Protein AF-A0A1X1QWC1-F1 (afdb_monomer)

Structure (mmCIF, N/CA/C/O backbone):
data_AF-A0A1X1QWC1-F1
#
_entry.id   AF-A0A1X1QWC1-F1
#
loop_
_atom_site.group_PDB
_atom_site.id
_atom_site.type_symbol
_atom_site.label_atom_id
_atom_site.label_alt_id
_atom_site.label_comp_id
_atom_site.label_asym_id
_atom_site.label_entity_id
_atom_site.label_seq_id
_atom_site.pdbx_PDB_ins_code
_atom_site.Cartn_x
_atom_site.Cartn_y
_atom_site.Cartn_z
_atom_site.occupancy
_atom_site.B_iso_or_equiv
_atom_site.auth_seq_id
_atom_site.auth_comp_id
_atom_site.auth_asym_id
_atom_site.auth_atom_id
_atom_site.pdbx_PDB_model_num
ATOM 1 N N . MET A 1 1 ? -57.084 0.318 3.842 1.00 43.03 1 MET A N 1
ATOM 2 C CA . MET A 1 1 ? -55.830 0.138 3.082 1.00 43.03 1 MET A CA 1
ATOM 3 C C . MET A 1 1 ? -54.701 0.570 4.005 1.00 43.03 1 MET A C 1
ATOM 5 O O . MET A 1 1 ? -54.682 1.730 4.387 1.00 43.03 1 MET A O 1
ATOM 9 N N . LEU A 1 2 ? -53.879 -0.366 4.483 1.00 43.41 2 LEU A N 1
ATOM 10 C CA . LEU A 1 2 ? -52.718 -0.068 5.333 1.00 43.41 2 LEU A CA 1
ATOM 11 C C . LEU A 1 2 ? -51.548 0.343 4.425 1.00 43.41 2 LEU A C 1
ATOM 13 O O . LEU A 1 2 ? -51.365 -0.313 3.397 1.00 43.41 2 LEU A O 1
ATOM 17 N N . PRO A 1 3 ? -50.773 1.394 4.747 1.00 49.19 3 PRO A N 1
ATOM 18 C CA . PRO A 1 3 ? -49.589 1.720 3.970 1.00 49.19 3 PRO A CA 1
ATOM 19 C C . PRO A 1 3 ? -48.520 0.649 4.219 1.00 49.19 3 PRO A C 1
ATOM 21 O O . PRO A 1 3 ? -48.279 0.238 5.355 1.00 49.19 3 PRO A O 1
ATOM 24 N N . ALA A 1 4 ? -47.910 0.171 3.137 1.00 51.28 4 ALA A N 1
ATOM 25 C CA . ALA A 1 4 ? -46.769 -0.726 3.197 1.00 51.28 4 ALA A CA 1
ATOM 26 C C . ALA A 1 4 ? -45.570 0.036 3.773 1.00 51.28 4 ALA A C 1
ATOM 28 O O . ALA A 1 4 ? -45.133 1.041 3.216 1.00 51.28 4 ALA A O 1
ATOM 29 N N . ASN A 1 5 ? -45.057 -0.449 4.899 1.00 52.56 5 ASN A N 1
ATOM 30 C CA . ASN A 1 5 ? -43.807 0.009 5.478 1.00 52.56 5 ASN A CA 1
ATOM 31 C C . ASN A 1 5 ? -42.672 -0.645 4.677 1.00 52.56 5 ASN A C 1
ATOM 33 O O . ASN A 1 5 ? -42.291 -1.783 4.947 1.00 52.56 5 ASN A O 1
ATOM 37 N N . THR A 1 6 ? -42.188 0.027 3.636 1.00 48.75 6 THR A N 1
ATOM 38 C CA . THR A 1 6 ? -40.972 -0.390 2.932 1.00 48.75 6 THR A CA 1
ATOM 39 C C . THR A 1 6 ? -39.810 -0.253 3.916 1.00 48.75 6 THR A C 1
ATOM 41 O O . THR A 1 6 ? -39.597 0.854 4.418 1.00 48.75 6 THR A O 1
ATOM 44 N N . PRO A 1 7 ? -39.063 -1.320 4.250 1.00 48.72 7 PRO A N 1
ATOM 45 C CA . PRO A 1 7 ? -37.848 -1.145 5.025 1.00 48.72 7 PRO A CA 1
ATOM 46 C C . PRO A 1 7 ? -36.902 -0.262 4.211 1.00 48.72 7 PRO A C 1
ATOM 48 O O . PRO A 1 7 ? -36.633 -0.534 3.039 1.00 48.72 7 PRO A O 1
ATOM 51 N N . ALA A 1 8 ? -36.440 0.825 4.829 1.00 49.44 8 ALA A N 1
ATOM 52 C CA . ALA A 1 8 ? -35.307 1.576 4.322 1.00 49.44 8 ALA A CA 1
ATOM 53 C C . ALA A 1 8 ? -34.164 0.584 4.073 1.00 49.44 8 ALA A C 1
ATOM 55 O O . ALA A 1 8 ? -33.916 -0.288 4.910 1.00 49.44 8 ALA A O 1
ATOM 56 N N . ALA A 1 9 ? -33.512 0.688 2.913 1.00 46.25 9 ALA A N 1
ATOM 57 C CA . ALA A 1 9 ? -32.282 -0.040 2.653 1.00 46.25 9 ALA A CA 1
ATOM 58 C C . ALA A 1 9 ? -31.351 0.178 3.853 1.00 46.25 9 ALA A C 1
ATOM 60 O O . ALA A 1 9 ? -31.060 1.324 4.202 1.00 46.25 9 ALA A O 1
ATOM 61 N N . LEU A 1 10 ? -30.957 -0.908 4.522 1.00 48.84 10 LEU A N 1
ATOM 62 C CA . LEU A 1 10 ? -29.848 -0.878 5.466 1.00 48.84 10 LEU A CA 1
ATOM 63 C C . LEU A 1 10 ? -28.670 -0.331 4.660 1.00 48.84 10 LEU A C 1
ATOM 65 O O . LEU A 1 10 ? -28.197 -1.015 3.756 1.00 48.84 10 LEU A O 1
ATOM 69 N N . GLY A 1 11 ? -28.283 0.928 4.895 1.00 50.06 11 GLY A N 1
ATOM 70 C CA . GLY A 1 11 ? -27.048 1.461 4.330 1.00 50.06 11 GLY A CA 1
ATOM 71 C C . GLY A 1 11 ? -25.932 0.478 4.656 1.00 50.06 11 GLY A C 1
ATOM 72 O O . GLY A 1 11 ? -25.946 -0.075 5.759 1.00 50.06 11 GLY A O 1
ATOM 73 N N . ASP A 1 12 ? -25.051 0.208 3.689 1.00 56.31 12 ASP A N 1
ATOM 74 C CA . ASP A 1 12 ? -23.977 -0.768 3.870 1.00 56.31 12 ASP A CA 1
ATOM 75 C C . ASP A 1 12 ? -23.298 -0.502 5.220 1.00 56.31 12 ASP A C 1
ATOM 77 O O . ASP A 1 12 ? -22.770 0.599 5.420 1.00 56.31 12 ASP A O 1
ATOM 81 N N . PRO A 1 13 ? -23.378 -1.434 6.191 1.00 83.31 13 PRO A N 1
ATOM 82 C CA . PRO A 1 13 ? -22.761 -1.212 7.481 1.00 83.31 13 PRO A CA 1
ATOM 83 C C . PRO A 1 13 ? -21.265 -1.053 7.232 1.00 83.31 13 PRO A C 1
ATOM 85 O O . PRO A 1 13 ? -20.627 -1.960 6.694 1.00 83.31 13 PRO A O 1
ATOM 88 N N . CYS A 1 14 ? -20.729 0.121 7.577 1.00 95.38 14 CYS A N 1
ATOM 89 C CA . CYS A 1 14 ? -19.314 0.426 7.421 1.00 95.38 14 CYS A CA 1
ATOM 90 C C . CYS A 1 14 ? -18.469 -0.723 7.988 1.00 95.38 14 CYS A C 1
ATOM 92 O O . CYS A 1 14 ? -18.714 -1.161 9.120 1.00 95.38 14 CYS A O 1
ATOM 94 N N . PRO A 1 15 ? -17.502 -1.248 7.221 1.00 96.69 15 PRO A N 1
ATOM 95 C CA . PRO A 1 15 ? -16.680 -2.344 7.693 1.00 96.69 15 PRO A CA 1
ATOM 96 C C . PRO A 1 15 ? -15.794 -1.852 8.841 1.00 96.69 15 PRO A C 1
ATOM 98 O O . PRO A 1 15 ? -15.357 -0.701 8.854 1.00 96.69 15 PRO A O 1
ATOM 101 N N . ALA A 1 16 ? -15.493 -2.719 9.803 1.00 96.81 16 ALA A N 1
ATOM 102 C CA . ALA A 1 16 ? -14.537 -2.387 10.853 1.00 96.81 16 ALA A CA 1
ATOM 103 C C . ALA A 1 16 ? -13.141 -2.141 10.253 1.00 96.81 16 ALA A C 1
ATOM 105 O O . ALA A 1 16 ? -12.433 -1.219 10.664 1.00 96.81 16 ALA A O 1
ATOM 106 N N . VAL A 1 17 ? -12.776 -2.940 9.245 1.00 98.38 17 VAL A N 1
ATOM 107 C CA . VAL A 1 17 ? -11.511 -2.849 8.515 1.00 98.38 17 VAL A CA 1
ATOM 108 C C . VAL A 1 17 ? -11.776 -2.858 7.017 1.00 98.38 17 VAL A C 1
ATOM 110 O O . VAL A 1 17 ? -12.570 -3.656 6.524 1.00 98.38 17 VAL A O 1
ATOM 113 N N . GLU A 1 18 ? -11.060 -2.032 6.267 1.00 98.62 18 GLU A N 1
ATOM 114 C CA . GLU A 1 18 ? -11.020 -2.143 4.811 1.00 98.62 18 GLU A CA 1
ATOM 115 C C . GLU A 1 18 ? -9.580 -2.196 4.309 1.00 98.62 18 GLU A C 1
ATOM 117 O O . GLU A 1 18 ? -8.726 -1.426 4.753 1.00 98.62 18 GLU A O 1
ATOM 122 N N . VAL A 1 19 ? -9.317 -3.101 3.366 1.00 98.88 19 VAL A N 1
ATOM 123 C CA . VAL A 1 19 ? -8.043 -3.174 2.646 1.00 98.88 19 VAL A CA 1
ATOM 124 C C . VAL A 1 19 ? -8.216 -2.579 1.253 1.00 98.88 19 VAL A C 1
ATOM 126 O O . VAL A 1 19 ? -8.864 -3.183 0.400 1.00 98.88 19 VAL A O 1
ATOM 129 N N . ALA A 1 20 ? -7.586 -1.432 1.005 1.00 98.88 20 ALA A N 1
ATOM 130 C CA . ALA A 1 20 ? -7.441 -0.855 -0.324 1.00 98.88 20 ALA A CA 1
ATOM 131 C C . ALA A 1 20 ? -6.129 -1.342 -0.954 1.00 98.88 20 ALA A C 1
ATOM 133 O O . ALA A 1 20 ? -5.046 -0.978 -0.490 1.00 98.88 20 ALA A O 1
ATOM 134 N N . PHE A 1 21 ? -6.212 -2.192 -1.983 1.00 98.94 21 PHE A N 1
ATOM 135 C CA . PHE A 1 21 ? -5.045 -2.872 -2.551 1.00 98.94 21 PHE A CA 1
ATOM 136 C C . PHE A 1 21 ? -4.852 -2.588 -4.043 1.00 98.94 21 PHE A C 1
ATOM 138 O O . PHE A 1 21 ? -5.749 -2.827 -4.855 1.00 98.94 21 PHE A O 1
ATOM 145 N N . ALA A 1 22 ? -3.654 -2.134 -4.413 1.00 98.88 22 ALA A N 1
ATOM 146 C CA . ALA A 1 22 ? -3.242 -1.924 -5.795 1.00 98.88 22 ALA A CA 1
ATOM 147 C C . ALA A 1 22 ? -2.466 -3.137 -6.340 1.00 98.88 22 ALA A C 1
ATOM 149 O O . ALA A 1 22 ? -1.444 -3.559 -5.797 1.00 98.88 22 ALA A O 1
ATOM 150 N N . ARG A 1 23 ? -2.965 -3.714 -7.434 1.00 98.81 23 ARG A N 1
ATOM 151 C CA . ARG A 1 23 ? -2.389 -4.906 -8.079 1.00 98.81 23 ARG A CA 1
ATOM 152 C C . ARG A 1 23 ? -1.039 -4.640 -8.770 1.00 98.81 23 ARG A C 1
ATOM 154 O O . ARG A 1 23 ? -0.532 -3.529 -8.781 1.00 98.81 23 ARG A O 1
ATOM 161 N N . GLY A 1 24 ? -0.431 -5.672 -9.346 1.00 98.12 24 GLY A N 1
ATOM 162 C CA . GLY A 1 24 ? 0.789 -5.549 -10.150 1.00 98.12 24 GLY A CA 1
ATOM 163 C C . GLY A 1 24 ? 0.523 -5.246 -11.629 1.00 98.12 24 GLY A C 1
ATOM 164 O O . GLY A 1 24 ? -0.588 -5.427 -12.133 1.00 98.12 24 GLY A O 1
ATOM 165 N N . THR A 1 25 ? 1.569 -4.838 -12.352 1.00 97.50 25 THR A N 1
ATOM 166 C CA . THR A 1 25 ? 1.527 -4.590 -13.804 1.00 97.50 25 THR A CA 1
ATOM 167 C C . THR A 1 25 ? 0.976 -5.796 -14.569 1.00 97.50 25 THR A C 1
ATOM 169 O O . THR A 1 25 ? 1.408 -6.927 -14.362 1.00 97.50 25 THR A O 1
ATOM 172 N N . GLY A 1 26 ? 0.045 -5.556 -15.488 1.00 97.12 26 GLY A N 1
ATOM 173 C CA . GLY A 1 26 ? -0.549 -6.568 -16.362 1.00 97.12 26 GLY A CA 1
ATOM 174 C C . GLY A 1 26 ? -1.559 -7.492 -15.679 1.00 97.12 26 GLY A C 1
ATOM 175 O O . GLY A 1 26 ? -2.140 -8.339 -16.355 1.00 97.12 26 GLY A O 1
ATOM 176 N N . GLN A 1 27 ? -1.797 -7.349 -14.372 1.00 97.38 27 GLN A N 1
ATOM 177 C CA . GLN A 1 27 ? -2.809 -8.145 -13.684 1.00 97.38 27 GLN A CA 1
ATOM 178 C C . GLN A 1 27 ? -4.226 -7.672 -14.065 1.00 97.38 27 GLN A C 1
ATOM 180 O O . GLN A 1 27 ? -4.441 -6.469 -14.259 1.00 97.38 27 GLN A O 1
ATOM 185 N N . PRO A 1 28 ? -5.209 -8.588 -14.171 1.00 97.75 28 PRO A N 1
ATOM 186 C CA . PRO A 1 28 ? -6.603 -8.221 -14.423 1.00 97.75 28 PRO A CA 1
ATOM 187 C C . PRO A 1 28 ? -7.188 -7.414 -13.248 1.00 97.75 28 PRO A C 1
ATOM 189 O O . PRO A 1 28 ? -6.633 -7.475 -12.148 1.00 97.75 28 PRO A O 1
ATOM 192 N N . PRO A 1 29 ? -8.301 -6.677 -13.443 1.00 98.12 29 PRO A N 1
ATOM 193 C CA . PRO A 1 29 ? -8.979 -5.962 -12.361 1.00 98.12 29 PRO A CA 1
ATOM 194 C C . PRO A 1 29 ? -9.226 -6.841 -11.124 1.00 98.12 29 PRO A C 1
ATOM 196 O O . PRO A 1 29 ? -9.574 -8.015 -11.249 1.00 98.12 29 PRO A O 1
ATOM 199 N N . GLY A 1 30 ? -9.037 -6.260 -9.937 1.00 98.44 30 GLY A N 1
ATOM 200 C CA . GLY A 1 30 ? -8.998 -6.970 -8.657 1.00 98.44 30 GLY A CA 1
ATOM 201 C C . GLY A 1 30 ? -7.704 -6.681 -7.890 1.00 98.44 30 GLY A C 1
ATOM 202 O O . GLY A 1 30 ? -6.961 -5.764 -8.232 1.00 98.44 30 GLY A O 1
ATOM 203 N N . VAL A 1 31 ? -7.428 -7.477 -6.855 1.00 98.56 31 VAL A N 1
ATOM 204 C CA . VAL A 1 31 ? -6.272 -7.288 -5.950 1.00 98.56 31 VAL A CA 1
ATOM 205 C C . VAL A 1 31 ? -5.026 -8.094 -6.347 1.00 98.56 31 VAL A C 1
ATOM 207 O O . VAL A 1 31 ? -3.958 -7.924 -5.763 1.00 98.56 31 VAL A O 1
ATOM 210 N N . GLY A 1 32 ? -5.142 -8.968 -7.351 1.00 98.19 32 GLY A N 1
ATOM 211 C CA . GLY A 1 32 ? -4.065 -9.869 -7.764 1.00 98.19 32 GLY A CA 1
ATOM 212 C C . GLY A 1 32 ? -3.783 -10.991 -6.756 1.00 98.19 32 GLY A C 1
ATOM 213 O O . GLY A 1 32 ? -4.377 -11.068 -5.685 1.00 98.19 32 GLY A O 1
ATOM 214 N N . ASN A 1 33 ? -2.859 -11.888 -7.100 1.00 98.00 33 ASN A N 1
ATOM 215 C CA . ASN A 1 33 ? -2.536 -13.065 -6.283 1.00 98.00 33 ASN A CA 1
ATOM 216 C C . ASN A 1 33 ? -1.882 -12.709 -4.936 1.00 98.00 33 ASN A C 1
ATOM 218 O O . ASN A 1 33 ? -2.231 -13.299 -3.917 1.00 98.00 33 ASN A O 1
ATOM 222 N N . VAL A 1 34 ? -0.946 -11.751 -4.924 1.00 98.56 34 VAL A N 1
ATOM 223 C CA . VAL A 1 34 ? -0.271 -11.303 -3.693 1.00 98.56 34 VAL A CA 1
ATOM 224 C C . VAL A 1 34 ? -1.264 -10.603 -2.769 1.00 98.56 34 VAL A C 1
ATOM 226 O O . VAL A 1 34 ? -1.323 -10.933 -1.586 1.00 98.56 34 VAL A O 1
ATOM 229 N N . GLY A 1 35 ? -2.084 -9.700 -3.319 1.00 98.69 35 GLY A N 1
ATOM 230 C CA . GLY A 1 35 ? -3.137 -9.020 -2.569 1.00 98.69 35 GLY A CA 1
ATOM 231 C C . GLY A 1 35 ? -4.149 -9.997 -1.985 1.00 98.69 35 GLY A C 1
ATOM 232 O O . GLY A 1 35 ? -4.439 -9.915 -0.797 1.00 98.69 35 GLY A O 1
ATOM 233 N N . GLN A 1 36 ? -4.617 -10.974 -2.771 1.00 98.75 36 GLN A N 1
ATOM 234 C CA . GLN A 1 36 ? -5.556 -11.989 -2.289 1.00 98.75 36 GLN A CA 1
ATOM 235 C C . GLN A 1 36 ? -4.968 -12.800 -1.128 1.00 98.75 36 GLN A C 1
ATOM 237 O O . GLN A 1 36 ? -5.594 -12.902 -0.080 1.00 98.75 36 GLN A O 1
ATOM 242 N N . ALA A 1 37 ? -3.738 -13.308 -1.268 1.00 98.75 37 ALA A N 1
ATOM 243 C CA . ALA A 1 37 ? -3.087 -14.079 -0.209 1.00 98.75 37 ALA A CA 1
ATOM 244 C C . ALA A 1 37 ? -2.881 -13.257 1.078 1.00 98.75 37 ALA A C 1
ATOM 246 O O . ALA A 1 37 ? -3.056 -13.769 2.184 1.00 98.75 37 ALA A O 1
ATOM 247 N N . PHE A 1 38 ? -2.522 -11.978 0.937 1.00 98.81 38 PHE A N 1
ATOM 248 C CA . PHE A 1 38 ? -2.399 -11.048 2.056 1.00 98.81 38 PHE A CA 1
ATOM 249 C C . PHE A 1 38 ? -3.751 -10.814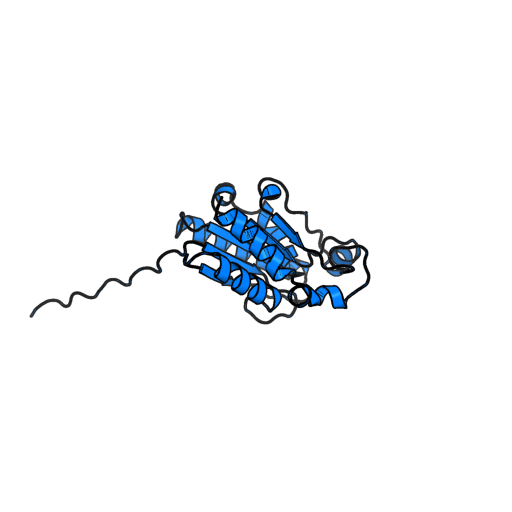 2.750 1.00 98.81 38 PHE A C 1
ATOM 251 O O . PHE A 1 38 ? -3.833 -10.925 3.972 1.00 98.81 38 PHE A O 1
ATOM 258 N N . ILE A 1 39 ? -4.809 -10.545 1.981 1.00 98.75 39 ILE A N 1
ATOM 259 C CA . ILE A 1 39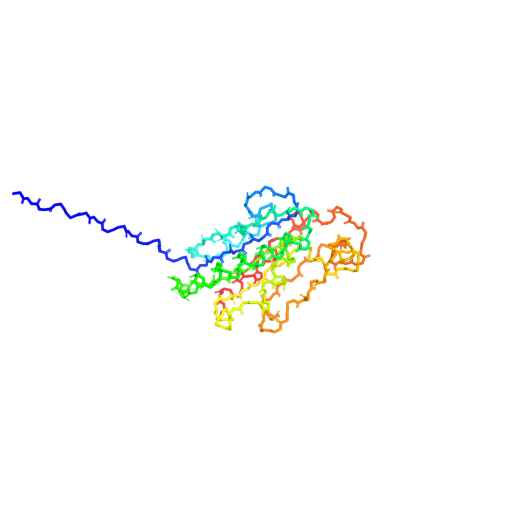 ? -6.167 -10.294 2.484 1.00 98.75 39 ILE A CA 1
ATOM 260 C C . ILE A 1 39 ? -6.735 -11.528 3.189 1.00 98.75 39 ILE A C 1
ATOM 262 O O . ILE A 1 39 ? -7.252 -11.397 4.296 1.00 98.75 39 ILE A O 1
ATOM 266 N N . ASP A 1 40 ? -6.599 -12.717 2.600 1.00 98.56 40 ASP A N 1
ATOM 267 C CA . ASP A 1 40 ? -7.082 -13.971 3.191 1.00 98.56 40 ASP A CA 1
ATOM 268 C C . ASP A 1 40 ? -6.380 -14.247 4.528 1.00 98.56 40 ASP A C 1
ATOM 270 O O . ASP A 1 40 ? -7.017 -14.540 5.546 1.00 98.56 40 ASP A O 1
ATOM 274 N N . SER A 1 41 ? -5.052 -14.082 4.548 1.00 98.44 41 SER A N 1
ATOM 275 C CA . SER A 1 41 ? -4.252 -14.237 5.760 1.00 98.44 41 SER A CA 1
ATOM 276 C C . SER A 1 41 ? -4.633 -13.207 6.823 1.00 98.44 41 SER A C 1
ATOM 278 O O . SER A 1 41 ? -4.720 -13.562 7.999 1.00 98.44 41 SER A O 1
ATOM 280 N N . LEU A 1 42 ? -4.867 -11.947 6.444 1.00 98.50 42 LEU A N 1
ATOM 281 C CA . LEU A 1 42 ? -5.279 -10.897 7.373 1.00 98.50 42 LEU A CA 1
ATOM 282 C C . LEU A 1 42 ? -6.666 -11.190 7.944 1.00 98.50 42 LEU A C 1
ATOM 284 O O . LEU A 1 42 ? -6.823 -11.178 9.160 1.00 98.50 42 LEU A O 1
ATOM 288 N N . GLY A 1 43 ? -7.644 -11.517 7.096 1.00 97.69 43 GLY A N 1
ATOM 289 C CA . GLY A 1 43 ? -9.018 -11.811 7.504 1.00 97.69 43 GLY A CA 1
ATOM 290 C C . GLY A 1 43 ? -9.100 -12.912 8.563 1.00 97.69 43 GLY A C 1
ATOM 291 O O . GLY A 1 43 ? -9.845 -12.777 9.533 1.00 97.69 43 GLY A O 1
ATOM 292 N N . SER A 1 44 ? -8.259 -13.947 8.451 1.00 97.38 44 SER A N 1
ATOM 293 C CA . SER A 1 44 ? -8.167 -15.020 9.456 1.00 97.38 44 SER A CA 1
ATOM 294 C C . SER A 1 44 ? -7.725 -14.544 10.853 1.00 97.38 44 SER A C 1
ATOM 296 O O . SER A 1 44 ? -8.006 -15.206 11.851 1.00 97.38 44 SER A O 1
ATOM 298 N N . GLN A 1 45 ? -7.070 -13.383 10.939 1.00 97.12 45 GLN A N 1
ATOM 299 C CA . GLN A 1 45 ? -6.493 -12.811 12.160 1.00 97.12 45 GLN A CA 1
ATOM 300 C C . GLN A 1 45 ? -7.345 -11.687 12.770 1.00 97.12 45 GLN A C 1
ATOM 302 O O . GLN A 1 45 ? -7.029 -11.197 13.854 1.00 97.12 45 GLN A O 1
ATOM 307 N N . LEU A 1 46 ? -8.436 -11.280 12.111 1.00 94.88 46 LEU A N 1
ATOM 308 C CA . LEU A 1 46 ? -9.280 -10.161 12.549 1.00 94.88 46 LEU A CA 1
ATOM 309 C C . LEU A 1 46 ? -10.318 -10.529 13.620 1.00 94.88 46 LEU A C 1
ATOM 311 O O . LEU A 1 46 ? -11.103 -9.679 14.033 1.00 94.88 46 LEU A O 1
ATOM 315 N N . GLY A 1 47 ? -10.354 -11.783 14.081 1.00 90.25 47 GLY A N 1
ATOM 316 C CA . GLY A 1 47 ? -11.182 -12.180 15.227 1.00 90.25 47 GLY A CA 1
ATOM 317 C C . GLY A 1 47 ? -12.686 -11.933 15.042 1.00 90.25 47 GLY A C 1
ATOM 318 O O . GLY A 1 47 ? -13.383 -11.665 16.016 1.00 90.25 47 GLY A O 1
ATOM 319 N N . GLY A 1 48 ? -13.186 -11.995 13.803 1.00 88.50 48 GLY A N 1
ATOM 320 C CA . GLY A 1 48 ? -14.601 -11.787 13.476 1.00 88.50 48 GLY A CA 1
ATOM 321 C C . GLY A 1 48 ? -15.001 -10.342 13.158 1.00 88.50 48 GLY A C 1
ATOM 322 O O . GLY A 1 48 ? -16.182 -10.096 12.923 1.00 88.50 48 GLY A O 1
ATOM 323 N N . GLN A 1 49 ? -14.059 -9.392 13.118 1.00 93.81 49 GLN A N 1
ATOM 324 C CA . GLN A 1 49 ? -14.331 -8.054 12.582 1.00 93.81 49 GLN A CA 1
ATOM 325 C C . GLN A 1 49 ? -14.729 -8.126 11.100 1.00 93.81 49 GLN A C 1
ATOM 327 O O . GLN A 1 49 ? -14.206 -8.946 10.341 1.00 93.81 49 GLN A O 1
ATOM 332 N N . SER A 1 50 ? -15.642 -7.248 10.677 1.00 96.12 50 SER A N 1
ATOM 333 C CA . SER A 1 50 ? -16.002 -7.122 9.266 1.00 96.12 50 SER A CA 1
ATOM 334 C C . SER A 1 50 ? -14.829 -6.556 8.464 1.00 96.12 50 SER A C 1
ATOM 336 O O . SER A 1 50 ? -14.253 -5.527 8.823 1.00 96.12 50 SER A O 1
ATOM 338 N N . LEU A 1 51 ? -14.497 -7.242 7.370 1.00 97.12 51 LEU A N 1
ATOM 339 C CA . LEU A 1 51 ? -13.441 -6.870 6.438 1.00 97.12 51 LEU A CA 1
ATOM 340 C C . LEU A 1 51 ? -14.046 -6.599 5.063 1.00 97.12 51 LEU A C 1
ATOM 342 O O . LEU A 1 51 ? -14.658 -7.489 4.473 1.00 97.12 51 LEU A O 1
ATOM 346 N N . ALA A 1 52 ? -13.839 -5.391 4.550 1.00 98.19 52 ALA A N 1
ATOM 347 C CA . ALA A 1 52 ? -14.085 -5.061 3.153 1.00 98.19 52 ALA A CA 1
ATOM 348 C C . ALA A 1 52 ? -12.773 -4.996 2.365 1.00 98.19 52 ALA A C 1
ATOM 350 O O . ALA A 1 52 ? -11.683 -4.834 2.922 1.00 98.19 52 ALA A O 1
ATOM 351 N N . VAL A 1 53 ? -12.889 -5.113 1.047 1.00 98.69 53 VAL A N 1
ATOM 352 C CA . VAL A 1 53 ? -11.761 -5.032 0.122 1.00 98.69 53 VAL A CA 1
ATOM 353 C C . VAL A 1 53 ? -12.102 -4.029 -0.962 1.00 98.69 53 VAL A C 1
ATOM 355 O O . VAL A 1 53 ? -13.108 -4.177 -1.654 1.00 98.69 53 VAL A O 1
ATOM 358 N N . TYR A 1 54 ? -11.220 -3.056 -1.142 1.00 98.88 54 TYR A N 1
ATOM 359 C CA . TYR A 1 54 ? -11.255 -2.129 -2.255 1.00 98.88 54 TYR A CA 1
ATOM 360 C C . TYR A 1 54 ? -10.106 -2.438 -3.227 1.00 98.88 54 TYR A C 1
ATOM 362 O O . TYR A 1 54 ? -8.940 -2.168 -2.924 1.00 98.88 54 TYR A O 1
ATOM 370 N N . PRO A 1 55 ? -10.383 -3.033 -4.398 1.00 98.81 55 PRO A N 1
ATOM 371 C CA . PRO A 1 55 ? -9.380 -3.141 -5.446 1.00 98.81 55 PRO A CA 1
ATOM 372 C C . PRO A 1 55 ? -9.186 -1.764 -6.089 1.00 98.81 55 PRO A C 1
ATOM 374 O O . PRO A 1 55 ? -10.103 -1.261 -6.736 1.00 98.81 55 PRO A O 1
ATOM 377 N N . VAL A 1 56 ? -7.994 -1.176 -5.944 1.00 98.88 56 VAL A N 1
ATOM 378 C CA . VAL A 1 56 ? -7.684 0.137 -6.537 1.00 98.88 56 VAL A CA 1
ATOM 379 C C . VAL A 1 56 ? -7.947 0.095 -8.041 1.00 98.88 56 VAL A C 1
ATOM 381 O O . VAL A 1 56 ? -7.465 -0.795 -8.759 1.00 98.88 56 VAL A O 1
ATOM 384 N N . ASN A 1 57 ? -8.735 1.053 -8.517 1.00 98.62 57 ASN A N 1
ATOM 385 C CA . ASN A 1 57 ? -9.262 1.087 -9.865 1.00 98.62 57 ASN A CA 1
ATOM 386 C C . ASN A 1 57 ? -8.358 1.906 -10.783 1.00 98.62 57 ASN A C 1
ATOM 388 O O . ASN A 1 57 ? -8.485 3.117 -10.941 1.00 98.62 57 ASN A O 1
ATOM 392 N N . TYR A 1 58 ? -7.433 1.207 -11.427 1.00 98.62 58 TYR A N 1
ATOM 393 C CA . TYR A 1 58 ? -6.494 1.813 -12.360 1.00 98.62 58 TYR A CA 1
ATOM 394 C C . TYR A 1 58 ? -6.068 0.819 -13.447 1.00 98.62 58 TYR A C 1
ATOM 396 O O . TYR A 1 58 ? -6.314 -0.384 -13.303 1.00 98.62 58 TYR A O 1
ATOM 404 N N . PRO A 1 59 ? -5.419 1.268 -14.536 1.00 98.06 59 PRO A N 1
ATOM 405 C CA . PRO A 1 59 ? -5.134 0.414 -15.690 1.00 98.06 59 PRO A CA 1
ATOM 406 C C . PRO A 1 59 ? -4.140 -0.732 -15.437 1.00 98.06 59 PRO A C 1
ATOM 408 O O . PRO A 1 59 ? -4.235 -1.770 -16.090 1.00 98.06 59 PRO A O 1
ATOM 411 N N . ALA A 1 60 ? -3.200 -0.572 -14.502 1.00 97.81 60 ALA A N 1
ATOM 412 C CA . ALA A 1 60 ? -2.080 -1.492 -14.267 1.00 97.81 60 ALA A CA 1
ATOM 413 C C . ALA A 1 60 ? -1.261 -1.825 -15.533 1.00 97.81 60 ALA A C 1
ATOM 415 O O . ALA A 1 60 ? -0.883 -2.973 -15.758 1.00 97.81 60 ALA A O 1
ATOM 416 N N . THR A 1 61 ? -1.015 -0.847 -16.408 1.00 97.44 61 THR A N 1
ATOM 417 C CA . THR A 1 61 ? -0.344 -1.081 -17.702 1.00 97.44 61 THR A CA 1
ATOM 418 C C . THR A 1 61 ? 1.177 -0.903 -17.632 1.00 97.44 61 THR A C 1
ATOM 420 O O . THR A 1 61 ? 1.730 -0.439 -16.636 1.00 97.44 61 THR A O 1
ATOM 423 N N . GLN A 1 62 ? 1.873 -1.231 -18.726 1.00 94.12 62 GLN A N 1
ATOM 424 C CA . GLN A 1 62 ? 3.314 -0.985 -18.870 1.00 94.12 62 GLN A CA 1
ATOM 425 C C . GLN A 1 62 ? 3.680 0.502 -18.997 1.00 94.12 62 GLN A C 1
ATOM 427 O O . GLN A 1 62 ? 4.855 0.838 -18.868 1.00 94.12 62 GLN A O 1
ATOM 432 N N . ALA A 1 63 ? 2.708 1.400 -19.206 1.00 94.75 63 ALA A N 1
ATOM 433 C CA . ALA A 1 63 ? 2.916 2.841 -19.066 1.00 94.75 63 ALA A CA 1
ATOM 434 C C . ALA A 1 63 ? 3.054 3.181 -17.572 1.00 94.75 63 ALA A C 1
ATOM 436 O O . ALA A 1 63 ? 2.164 3.774 -16.968 1.00 94.75 63 ALA A O 1
ATOM 437 N N . PHE A 1 64 ? 4.151 2.716 -16.969 1.00 93.44 64 PHE A N 1
ATOM 438 C CA . PHE A 1 64 ? 4.249 2.443 -15.539 1.00 93.44 64 PHE A CA 1
ATOM 439 C C . PHE A 1 64 ? 3.981 3.677 -14.687 1.00 93.44 64 PHE A C 1
ATOM 441 O O . PHE A 1 64 ? 3.111 3.639 -13.825 1.00 93.44 64 PHE A O 1
ATOM 448 N N . SER A 1 65 ? 4.697 4.769 -14.960 1.00 93.56 65 SER A N 1
ATOM 449 C CA . SER A 1 65 ? 4.557 6.036 -14.238 1.00 93.56 65 SER A CA 1
ATOM 450 C C . SER A 1 65 ? 3.133 6.603 -14.322 1.00 93.56 65 SER A C 1
ATOM 452 O O . SER A 1 65 ? 2.519 6.883 -13.296 1.00 93.56 65 SER A O 1
ATOM 454 N N . ALA A 1 66 ? 2.561 6.684 -15.530 1.00 96.50 66 ALA A N 1
ATOM 455 C CA . ALA A 1 66 ? 1.204 7.201 -15.732 1.00 96.50 66 ALA A CA 1
ATOM 456 C C . ALA A 1 66 ? 0.145 6.312 -15.060 1.00 96.50 66 ALA A C 1
ATOM 458 O O . ALA A 1 66 ? -0.701 6.798 -14.320 1.00 96.50 66 ALA A O 1
ATOM 459 N N . SER A 1 67 ? 0.253 4.995 -15.247 1.00 97.62 67 SER A N 1
ATOM 460 C CA . SER A 1 67 ? -0.627 4.005 -14.624 1.00 97.62 67 SER A CA 1
ATOM 461 C C . SER A 1 67 ? -0.560 4.079 -13.094 1.00 97.62 67 SER A C 1
ATOM 463 O O . SER A 1 67 ? -1.593 4.122 -12.432 1.00 97.62 67 SER A O 1
ATOM 465 N N . ALA A 1 68 ? 0.642 4.152 -12.513 1.00 97.44 68 ALA A N 1
ATOM 466 C CA . ALA A 1 68 ? 0.810 4.285 -11.068 1.00 97.44 68 ALA A CA 1
ATOM 467 C C . ALA A 1 68 ? 0.232 5.607 -10.532 1.00 97.44 68 ALA A C 1
ATOM 469 O O . ALA A 1 68 ? -0.384 5.618 -9.468 1.00 97.44 68 ALA A O 1
ATOM 470 N N . GLN A 1 69 ? 0.371 6.707 -11.276 1.00 97.62 69 GLN A N 1
ATOM 471 C CA . GLN A 1 69 ? -0.224 7.988 -10.899 1.00 97.62 69 GLN A CA 1
ATOM 472 C C . GLN A 1 69 ? -1.759 7.943 -10.920 1.00 97.62 69 GLN A C 1
ATOM 474 O O . GLN A 1 69 ? -2.389 8.468 -10.000 1.00 97.62 69 GLN A O 1
ATOM 479 N N . ASP A 1 70 ? -2.365 7.290 -11.915 1.00 98.56 70 ASP A N 1
ATOM 480 C CA . ASP A 1 70 ? -3.819 7.095 -11.972 1.00 98.56 70 ASP A CA 1
ATOM 481 C C . ASP A 1 70 ? -4.316 6.288 -10.766 1.00 98.56 70 ASP A C 1
ATOM 483 O O . ASP A 1 70 ? -5.284 6.679 -10.114 1.00 98.56 70 ASP A O 1
ATOM 487 N N . GLY A 1 71 ? -3.608 5.211 -10.408 1.00 98.69 71 GLY A N 1
ATOM 488 C CA . GLY A 1 71 ? -3.923 4.431 -9.210 1.00 98.69 71 GLY A CA 1
ATOM 489 C C . GLY A 1 71 ? -3.749 5.216 -7.914 1.00 98.69 71 GLY A C 1
ATOM 490 O O . GLY A 1 71 ? -4.545 5.057 -6.993 1.00 98.69 71 GLY A O 1
ATOM 491 N N . ALA A 1 72 ? -2.750 6.096 -7.834 1.00 98.62 72 ALA A N 1
ATOM 492 C CA . ALA A 1 72 ? -2.551 6.937 -6.657 1.00 98.62 72 ALA A CA 1
ATOM 493 C C . ALA A 1 72 ? -3.701 7.938 -6.483 1.00 98.62 72 ALA A C 1
ATOM 495 O O . ALA A 1 72 ? -4.175 8.152 -5.367 1.00 98.62 72 ALA A O 1
ATOM 496 N N . ASN A 1 73 ? -4.183 8.512 -7.588 1.00 98.81 73 ASN A N 1
ATOM 497 C CA . ASN A 1 73 ? -5.327 9.421 -7.587 1.00 98.81 73 ASN A CA 1
ATOM 498 C C . ASN A 1 73 ? -6.609 8.712 -7.124 1.00 98.81 73 ASN A C 1
ATOM 500 O O . ASN A 1 73 ? -7.335 9.253 -6.288 1.00 98.81 73 ASN A O 1
ATOM 504 N N . ASP A 1 74 ? -6.858 7.503 -7.634 1.00 98.88 74 ASP A N 1
ATOM 505 C CA . ASP A 1 74 ? -7.990 6.660 -7.241 1.00 98.88 74 ASP A CA 1
ATOM 506 C C . ASP A 1 74 ? -7.929 6.282 -5.751 1.00 98.88 74 ASP A C 1
ATOM 508 O O . ASP A 1 74 ? -8.869 6.550 -5.003 1.00 98.88 74 ASP A O 1
ATOM 512 N N . LEU A 1 75 ? -6.776 5.796 -5.277 1.00 98.88 75 LEU A N 1
ATOM 513 C CA . LEU A 1 75 ? -6.572 5.437 -3.872 1.00 98.88 75 LEU A CA 1
ATOM 514 C C . LEU A 1 75 ? -6.790 6.631 -2.927 1.00 98.88 75 LEU A C 1
ATOM 516 O O . LEU A 1 75 ? -7.446 6.499 -1.894 1.00 98.88 75 LEU A O 1
ATOM 520 N N . VAL A 1 76 ? -6.277 7.816 -3.272 1.00 98.88 76 VAL A N 1
ATOM 521 C CA . VAL A 1 76 ? -6.477 9.041 -2.476 1.00 98.88 76 VAL A CA 1
ATOM 522 C C . VAL A 1 76 ? -7.949 9.457 -2.453 1.00 98.88 76 VAL A C 1
ATOM 524 O O . VAL A 1 76 ? -8.447 9.883 -1.405 1.00 98.88 76 VAL A O 1
ATOM 527 N N . ALA A 1 77 ? -8.648 9.355 -3.586 1.00 98.81 77 ALA A N 1
ATOM 528 C CA . ALA A 1 77 ? -10.073 9.659 -3.672 1.00 98.81 77 ALA A CA 1
ATOM 529 C C . ALA A 1 77 ? -10.899 8.694 -2.811 1.00 98.81 77 ALA A C 1
ATOM 531 O O . ALA A 1 77 ? -11.730 9.146 -2.022 1.00 98.81 77 ALA A O 1
ATOM 532 N N . HIS A 1 78 ? -10.605 7.396 -2.889 1.00 98.75 78 HIS A N 1
ATOM 533 C CA . HIS A 1 78 ? -11.266 6.364 -2.095 1.00 98.75 78 HIS A CA 1
ATOM 534 C C . HIS A 1 78 ? -11.047 6.552 -0.591 1.00 98.75 78 HIS A C 1
ATOM 536 O O . HIS A 1 78 ? -12.000 6.550 0.183 1.00 98.75 78 HIS A O 1
ATOM 542 N N . VAL A 1 79 ? -9.811 6.830 -0.159 1.00 98.69 79 VAL A N 1
ATOM 543 C CA . VAL A 1 79 ? -9.523 7.116 1.259 1.00 98.69 79 VAL A CA 1
ATOM 544 C C . VAL A 1 79 ? -10.301 8.341 1.749 1.00 98.69 79 VAL A C 1
ATOM 546 O O . VAL A 1 79 ? -10.848 8.321 2.850 1.00 98.69 79 VAL A O 1
ATOM 549 N N . ARG A 1 80 ? -10.389 9.414 0.951 1.00 98.44 80 ARG A N 1
ATOM 550 C CA . ARG A 1 80 ? -11.185 10.606 1.307 1.00 98.44 80 ARG A CA 1
ATOM 551 C C . ARG A 1 80 ? -12.665 10.278 1.472 1.00 98.44 80 ARG A C 1
ATOM 553 O O . ARG A 1 80 ? -13.284 10.760 2.418 1.00 98.44 80 ARG A O 1
ATOM 560 N N . ASP A 1 81 ? -13.204 9.479 0.564 1.00 98.12 81 ASP A N 1
ATOM 561 C CA . ASP A 1 81 ? -14.597 9.055 0.586 1.00 98.12 81 ASP A CA 1
ATOM 562 C C . ASP A 1 81 ? -14.902 8.163 1.801 1.00 98.12 81 ASP A C 1
ATOM 564 O O . ASP A 1 81 ? -15.844 8.442 2.543 1.00 98.12 81 ASP A O 1
ATOM 568 N N . MET A 1 82 ? -14.049 7.177 2.093 1.00 97.88 82 MET A N 1
ATOM 569 C CA . MET A 1 82 ? -14.201 6.311 3.266 1.00 97.88 82 MET A CA 1
ATOM 570 C C . MET A 1 82 ? -14.139 7.077 4.581 1.00 97.88 82 MET A C 1
ATOM 572 O O . MET A 1 82 ? -14.946 6.825 5.466 1.00 97.88 82 MET A O 1
ATOM 576 N N . ILE A 1 83 ? -13.257 8.070 4.701 1.00 97.31 83 ILE A N 1
ATOM 577 C CA . ILE A 1 83 ? -13.214 8.934 5.889 1.00 97.31 83 ILE A CA 1
ATOM 578 C C . ILE A 1 83 ? -14.536 9.697 6.073 1.00 97.31 83 ILE A C 1
ATOM 580 O O . ILE A 1 83 ? -14.981 9.894 7.201 1.00 97.31 83 ILE A O 1
ATOM 584 N N . GLY A 1 84 ? -15.168 10.130 4.978 1.00 96.44 84 GLY A N 1
ATOM 585 C CA . GLY A 1 84 ? -16.434 10.860 5.022 1.00 96.44 84 GLY A CA 1
ATOM 586 C C . GLY A 1 84 ? -17.649 9.973 5.304 1.00 96.44 84 GLY A C 1
ATOM 587 O O . GLY A 1 84 ? -18.523 10.365 6.075 1.00 96.44 84 GLY A O 1
ATOM 588 N N . ARG A 1 85 ? -17.718 8.790 4.682 1.00 96.50 85 ARG A N 1
ATOM 589 C CA . ARG A 1 85 ? -18.864 7.871 4.797 1.00 96.50 85 ARG A CA 1
ATOM 590 C C . ARG A 1 85 ? -18.769 6.934 5.998 1.00 96.50 85 ARG A C 1
ATOM 592 O O . ARG A 1 85 ? -19.795 6.582 6.569 1.00 96.50 85 ARG A O 1
ATOM 599 N N . CYS A 1 86 ? -17.553 6.546 6.366 1.00 97.12 86 CYS A N 1
ATOM 600 C CA . CYS A 1 86 ? -17.248 5.518 7.352 1.00 97.12 86 CYS A CA 1
ATOM 601 C C . CYS A 1 86 ? -16.073 5.941 8.255 1.00 97.12 86 CYS A C 1
ATOM 603 O O . CYS A 1 86 ? -14.999 5.336 8.212 1.00 97.12 86 CYS A O 1
ATOM 605 N N . PRO A 1 87 ? -16.256 6.976 9.096 1.00 95.62 87 PRO A N 1
ATOM 606 C CA . PRO A 1 87 ? -15.170 7.554 9.891 1.00 95.62 87 PRO A CA 1
ATOM 607 C C . PRO A 1 87 ? -14.536 6.565 10.882 1.00 95.62 87 PRO A C 1
ATOM 609 O O . PRO A 1 87 ? -13.366 6.718 11.223 1.00 95.62 87 PRO A O 1
ATOM 612 N N . ASP A 1 88 ? -15.266 5.534 11.310 1.00 95.94 88 ASP A N 1
ATOM 613 C CA . ASP A 1 88 ? -14.755 4.523 12.242 1.00 95.94 88 ASP A CA 1
ATOM 614 C C . ASP A 1 88 ? -14.026 3.358 11.548 1.00 95.94 88 ASP A C 1
ATOM 616 O O . ASP A 1 88 ? -13.392 2.540 12.217 1.00 95.94 88 ASP A O 1
ATOM 620 N N . THR A 1 89 ? -14.078 3.264 10.213 1.00 97.62 89 THR A N 1
ATOM 621 C CA . THR A 1 89 ? -13.366 2.213 9.477 1.00 97.62 89 THR A CA 1
ATOM 622 C C . THR A 1 89 ? -11.856 2.419 9.583 1.00 97.62 89 THR A C 1
ATOM 624 O O . THR A 1 89 ? -11.314 3.467 9.220 1.00 97.62 89 THR A O 1
ATOM 627 N N . ARG A 1 90 ? -11.148 1.376 10.026 1.00 98.25 90 ARG A N 1
ATOM 628 C CA . ARG A 1 90 ? -9.683 1.313 9.991 1.00 98.25 90 ARG A CA 1
ATOM 629 C C . ARG A 1 90 ? -9.233 0.925 8.578 1.00 98.25 90 ARG A C 1
ATOM 631 O O . ARG A 1 90 ? -9.521 -0.172 8.105 1.00 98.25 90 ARG A O 1
ATOM 638 N N . LEU A 1 91 ? -8.492 1.806 7.914 1.00 98.69 91 LEU A N 1
ATOM 639 C CA . LEU A 1 91 ? -8.004 1.597 6.551 1.00 98.69 91 LEU A CA 1
ATOM 640 C C . LEU A 1 91 ? -6.625 0.932 6.548 1.00 98.69 91 LEU A C 1
ATOM 642 O O . LEU A 1 91 ? -5.713 1.344 7.269 1.00 98.69 91 LEU A O 1
ATOM 646 N N . VAL A 1 92 ? -6.454 -0.066 5.691 1.00 98.88 92 VAL A N 1
ATOM 647 C CA . VAL A 1 92 ? -5.172 -0.688 5.359 1.00 98.88 92 VAL A CA 1
ATOM 648 C C . VAL A 1 92 ? -4.892 -0.410 3.892 1.00 98.88 92 VAL A C 1
ATOM 650 O O . VAL A 1 92 ? -5.702 -0.751 3.034 1.00 98.88 92 VAL A O 1
ATOM 653 N N . LEU A 1 93 ? -3.745 0.196 3.593 1.00 98.88 93 LEU A N 1
ATOM 654 C CA . LEU A 1 93 ? -3.324 0.423 2.209 1.00 98.88 93 LEU A CA 1
ATOM 655 C C . LEU A 1 93 ? -2.308 -0.645 1.822 1.00 98.88 93 LEU A C 1
ATOM 657 O O . LEU A 1 93 ? -1.425 -0.977 2.612 1.00 98.88 93 LEU A O 1
ATOM 661 N N . GLY A 1 94 ? -2.397 -1.179 0.613 1.00 98.81 94 GLY A N 1
ATOM 662 C CA . GLY A 1 94 ? -1.417 -2.150 0.159 1.00 98.81 94 GLY A CA 1
ATOM 663 C C . GLY A 1 94 ? -1.199 -2.147 -1.336 1.00 98.81 94 GLY A C 1
ATOM 664 O O . GLY A 1 94 ? -2.007 -1.632 -2.107 1.00 98.81 94 GLY A O 1
ATOM 665 N N . GLY A 1 95 ? -0.073 -2.712 -1.747 1.00 98.75 95 GLY A N 1
ATOM 666 C CA . GLY A 1 95 ? 0.258 -2.759 -3.156 1.00 98.75 95 GLY A CA 1
ATOM 667 C C . GLY A 1 95 ? 1.398 -3.701 -3.487 1.00 98.75 95 GLY A C 1
ATOM 668 O O . GLY A 1 95 ? 2.295 -3.917 -2.676 1.00 98.75 95 GLY A O 1
ATOM 669 N N . PHE A 1 96 ? 1.366 -4.260 -4.693 1.00 98.69 96 PHE A N 1
ATOM 670 C CA . PHE A 1 96 ? 2.410 -5.148 -5.199 1.00 98.69 96 PHE A CA 1
ATOM 671 C C . PHE A 1 96 ? 3.043 -4.590 -6.477 1.00 98.69 96 PHE A C 1
ATOM 673 O O . PHE A 1 96 ? 2.326 -4.236 -7.413 1.00 98.69 96 PHE A O 1
ATOM 680 N N . SER A 1 97 ? 4.377 -4.561 -6.558 1.00 97.62 97 SER A N 1
ATOM 681 C CA . SER A 1 97 ? 5.120 -4.111 -7.744 1.00 97.62 97 SER A CA 1
ATOM 682 C C . SER A 1 97 ? 4.714 -2.683 -8.154 1.00 97.62 97 SER A C 1
ATOM 684 O O . SER A 1 97 ? 4.869 -1.750 -7.372 1.00 97.62 97 SER A O 1
ATOM 686 N N . GLN A 1 98 ? 4.117 -2.473 -9.331 1.00 97.88 98 GLN A N 1
ATOM 687 C CA . GLN A 1 98 ? 3.534 -1.174 -9.702 1.00 97.88 98 GLN A CA 1
ATOM 688 C C . GLN A 1 98 ? 2.510 -0.654 -8.689 1.00 97.88 98 GLN A C 1
ATOM 690 O O . GLN A 1 98 ? 2.465 0.546 -8.436 1.00 97.88 98 GLN A O 1
ATOM 695 N N . GLY A 1 99 ? 1.723 -1.539 -8.078 1.00 98.38 99 GLY A N 1
ATOM 696 C CA . GLY A 1 99 ? 0.795 -1.178 -7.018 1.00 98.38 99 GLY A CA 1
ATOM 697 C C . GLY A 1 99 ? 1.483 -0.713 -5.735 1.00 98.38 99 GLY A C 1
ATOM 698 O O . GLY A 1 99 ? 0.930 0.116 -5.025 1.00 98.38 99 GLY A O 1
ATOM 699 N N . ALA A 1 100 ? 2.703 -1.167 -5.438 1.00 98.31 100 ALA A N 1
ATOM 700 C CA . ALA A 1 100 ? 3.486 -0.580 -4.347 1.00 98.31 100 ALA A CA 1
ATOM 701 C C . ALA A 1 100 ? 3.858 0.877 -4.679 1.00 98.31 100 ALA A C 1
ATOM 703 O O . ALA A 1 100 ? 3.632 1.767 -3.865 1.00 98.31 100 ALA A O 1
ATOM 704 N N . GLY A 1 101 ? 4.266 1.141 -5.926 1.00 97.50 101 GLY A N 1
ATOM 705 C CA . GLY A 1 101 ? 4.486 2.503 -6.423 1.00 97.50 101 GLY A CA 1
ATOM 706 C C . GLY A 1 101 ? 3.229 3.389 -6.387 1.00 97.50 101 GLY A C 1
ATOM 707 O O . GLY A 1 101 ? 3.325 4.580 -6.102 1.00 97.50 101 GLY A O 1
ATOM 708 N N . VAL A 1 102 ? 2.037 2.820 -6.615 1.00 98.50 102 VAL A N 1
ATOM 709 C CA . VAL A 1 102 ? 0.749 3.515 -6.403 1.00 98.50 102 VAL A CA 1
ATOM 710 C C . VAL A 1 102 ? 0.629 4.001 -4.956 1.00 98.50 102 VAL A C 1
ATOM 712 O O . VAL A 1 102 ? 0.281 5.158 -4.724 1.00 98.50 102 VAL A O 1
ATOM 715 N N . VAL A 1 103 ? 0.930 3.138 -3.983 1.00 98.62 103 VAL A N 1
ATOM 716 C CA . VAL A 1 103 ? 0.845 3.482 -2.557 1.00 98.62 103 VAL A CA 1
ATOM 717 C C . VAL A 1 103 ? 1.903 4.521 -2.173 1.00 98.62 103 VAL A C 1
ATOM 719 O O . VAL A 1 103 ? 1.577 5.467 -1.455 1.00 98.62 103 VAL A O 1
ATOM 722 N N . ASP A 1 104 ? 3.124 4.407 -2.698 1.00 97.31 104 ASP A N 1
ATOM 723 C CA . ASP A 1 104 ? 4.205 5.378 -2.481 1.00 97.31 104 ASP A CA 1
ATOM 724 C C . ASP A 1 104 ? 3.838 6.783 -2.984 1.00 97.31 104 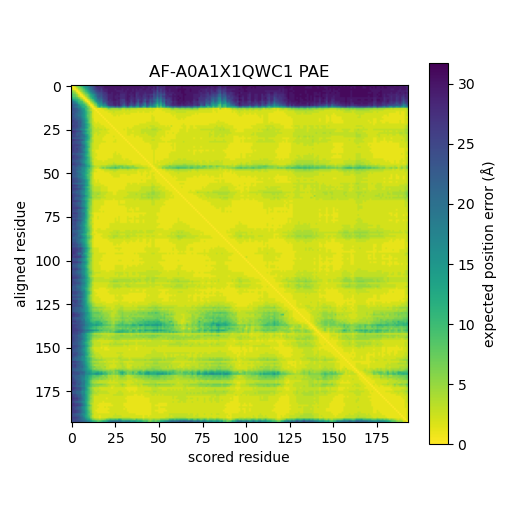ASP A C 1
ATOM 726 O O . ASP A 1 104 ? 4.110 7.779 -2.312 1.00 97.31 104 ASP A O 1
ATOM 730 N N . LEU A 1 105 ? 3.170 6.881 -4.141 1.00 97.00 105 LEU A N 1
ATOM 731 C CA . LEU A 1 105 ? 2.660 8.150 -4.676 1.00 97.00 105 LEU A CA 1
ATOM 732 C C . LEU A 1 105 ? 1.439 8.667 -3.902 1.00 97.00 105 LEU A C 1
ATOM 734 O O . LEU A 1 105 ? 1.283 9.877 -3.725 1.00 97.00 105 LEU A O 1
ATOM 738 N N . ALA A 1 106 ? 0.567 7.768 -3.444 1.00 97.81 106 ALA A N 1
ATOM 739 C CA . ALA A 1 106 ? -0.654 8.126 -2.731 1.00 97.81 106 ALA A CA 1
ATOM 740 C C . ALA A 1 106 ? -0.367 8.666 -1.326 1.00 97.81 106 ALA A C 1
ATOM 742 O O . ALA A 1 106 ? -0.951 9.674 -0.931 1.00 97.81 106 ALA A O 1
ATOM 743 N N . ALA A 1 107 ? 0.536 8.025 -0.578 1.00 97.06 107 ALA A N 1
ATOM 744 C CA . ALA A 1 107 ? 0.823 8.336 0.822 1.00 97.06 107 ALA A CA 1
ATOM 745 C C . ALA A 1 107 ? 1.061 9.838 1.109 1.00 97.06 107 ALA A C 1
ATOM 747 O O . ALA A 1 107 ? 0.405 10.365 2.014 1.00 97.06 107 ALA A O 1
ATOM 748 N N . PRO A 1 108 ? 1.917 10.572 0.364 1.00 95.69 108 PRO A N 1
ATOM 749 C CA . PRO A 1 108 ? 2.103 12.010 0.574 1.00 95.69 108 PRO A CA 1
ATOM 750 C C . PRO A 1 108 ? 0.916 12.875 0.108 1.00 95.69 108 PRO A C 1
ATOM 752 O O . PRO A 1 108 ? 0.811 14.027 0.524 1.00 95.69 108 PRO A O 1
ATOM 755 N N . ALA A 1 109 ? 0.027 12.352 -0.741 1.00 96.44 109 ALA A N 1
ATOM 756 C CA . ALA A 1 109 ? -1.147 13.059 -1.266 1.00 96.44 109 ALA A CA 1
ATOM 757 C C . ALA A 1 109 ? -2.426 12.851 -0.425 1.00 96.44 109 ALA A C 1
ATOM 759 O O . ALA A 1 109 ? -3.454 13.506 -0.662 1.00 96.44 109 ALA A O 1
ATOM 760 N N . LEU A 1 110 ? -2.382 11.950 0.563 1.00 97.75 110 LEU A N 1
ATOM 761 C CA . LEU A 1 110 ? -3.485 11.711 1.489 1.00 97.75 110 LEU A CA 1
ATOM 762 C C . LEU A 1 110 ? -3.812 12.974 2.305 1.00 97.75 110 LEU A C 1
ATOM 764 O O . LEU A 1 110 ? -2.911 13.717 2.700 1.00 97.75 110 LEU A O 1
ATOM 768 N N . PRO A 1 111 ? -5.101 13.238 2.596 1.00 95.69 111 PRO A N 1
ATOM 769 C CA . PRO A 1 111 ? -5.470 14.372 3.437 1.00 95.69 111 PRO A CA 1
ATOM 770 C C . PRO A 1 111 ? -4.901 14.189 4.859 1.00 95.69 111 PRO A C 1
ATOM 772 O O . PRO A 1 111 ? -4.835 13.054 5.330 1.00 95.69 111 PRO A O 1
ATOM 775 N N . PRO A 1 112 ? -4.569 15.265 5.599 1.00 95.69 112 PRO A N 1
ATOM 776 C CA . PRO A 1 112 ? -3.954 15.152 6.927 1.00 95.69 112 PRO A CA 1
ATOM 777 C C . PRO A 1 112 ? -4.719 14.247 7.901 1.00 95.69 112 PRO A C 1
ATOM 779 O O . PRO A 1 112 ? -4.115 13.467 8.628 1.00 95.69 112 PRO A O 1
ATOM 782 N N . GLN A 1 113 ? -6.054 14.295 7.866 1.00 95.12 113 GLN A N 1
ATOM 783 C CA . GLN A 1 113 ? -6.931 13.459 8.690 1.00 95.12 113 GLN A CA 1
ATOM 784 C C . GLN A 1 113 ? -6.762 11.950 8.445 1.00 95.12 113 GLN A C 1
ATOM 786 O O . GLN A 1 113 ? -6.955 11.170 9.374 1.00 95.12 113 GLN A O 1
ATOM 791 N N . ALA A 1 114 ? -6.324 11.526 7.251 1.00 97.44 114 ALA A N 1
ATOM 792 C CA . ALA A 1 114 ? -6.105 10.114 6.931 1.00 97.44 114 ALA A CA 1
ATOM 793 C C . ALA A 1 114 ? -5.076 9.447 7.848 1.00 97.44 114 ALA A C 1
ATOM 795 O O . ALA A 1 114 ? -5.154 8.238 8.052 1.00 97.44 114 ALA A O 1
ATOM 796 N N . VAL A 1 115 ? -4.181 10.214 8.481 1.00 95.94 115 VAL A N 1
ATOM 797 C CA . VAL A 1 115 ? -3.225 9.680 9.460 1.00 95.94 115 VAL A CA 1
ATOM 798 C C . VAL A 1 115 ? -3.905 8.910 10.595 1.00 95.94 115 VAL A C 1
ATOM 800 O O . VAL A 1 115 ? -3.326 7.949 11.099 1.00 95.94 115 VAL A O 1
ATOM 803 N N . ASN A 1 116 ? -5.129 9.292 10.969 1.00 95.69 116 ASN A N 1
ATOM 804 C CA . ASN A 1 116 ? -5.886 8.661 12.050 1.00 95.69 116 ASN A CA 1
ATOM 805 C C . ASN A 1 116 ? -6.720 7.463 11.577 1.00 95.69 116 ASN A C 1
ATOM 807 O O . ASN A 1 116 ? -7.034 6.597 12.385 1.00 95.69 116 ASN A O 1
ATOM 811 N N . HIS A 1 117 ? -7.031 7.382 10.281 1.00 97.38 117 HIS A N 1
ATOM 812 C CA . HIS A 1 117 ? -7.833 6.293 9.712 1.00 97.38 117 HIS A CA 1
ATOM 813 C C . HIS A 1 117 ? -6.962 5.179 9.125 1.00 97.38 117 HIS A C 1
ATOM 815 O O . HIS A 1 117 ? -7.307 4.005 9.231 1.00 97.38 117 HIS A O 1
ATOM 821 N N . VAL A 1 118 ? -5.800 5.518 8.555 1.00 98.38 118 VAL A N 1
ATOM 822 C CA . VAL A 1 118 ? -4.841 4.533 8.046 1.00 98.38 118 VAL A CA 1
ATOM 823 C C . VAL A 1 118 ? -4.142 3.858 9.223 1.00 98.38 118 VAL A C 1
ATOM 825 O O . VAL A 1 118 ? -3.323 4.448 9.936 1.00 98.38 118 VAL A O 1
ATOM 828 N N . ALA A 1 119 ? -4.491 2.595 9.427 1.00 98.25 119 ALA A N 1
ATOM 829 C CA . ALA A 1 119 ? -3.956 1.717 10.450 1.00 98.25 119 ALA A CA 1
ATOM 830 C C . ALA A 1 119 ? -2.548 1.230 10.111 1.00 98.25 119 ALA A C 1
ATOM 832 O O . ALA A 1 119 ? -1.658 1.238 10.962 1.00 98.25 119 ALA A O 1
ATOM 833 N N . ALA A 1 120 ? -2.373 0.787 8.869 1.00 98.62 120 ALA A N 1
ATOM 834 C CA . ALA A 1 120 ? -1.158 0.154 8.400 1.00 98.62 120 ALA A CA 1
ATOM 835 C C . ALA A 1 120 ? -1.036 0.258 6.881 1.00 98.62 120 ALA A C 1
ATOM 837 O O . ALA A 1 120 ? -2.032 0.427 6.173 1.00 98.62 120 ALA A O 1
ATOM 838 N N . ILE A 1 121 ? 0.196 0.122 6.404 1.00 98.81 121 ILE A N 1
ATOM 839 C CA . ILE A 1 121 ? 0.517 0.025 4.986 1.00 98.81 121 ILE A CA 1
ATOM 840 C C . ILE A 1 121 ? 1.366 -1.227 4.755 1.00 98.81 121 ILE A C 1
ATOM 842 O O . ILE A 1 121 ? 2.312 -1.464 5.504 1.00 98.81 121 ILE A O 1
ATOM 846 N N . ALA A 1 122 ? 1.034 -2.022 3.738 1.00 98.69 122 ALA A N 1
ATOM 847 C CA . ALA A 1 122 ? 1.782 -3.216 3.349 1.00 98.69 122 ALA A CA 1
ATOM 848 C C . ALA A 1 122 ? 2.109 -3.189 1.852 1.00 98.69 122 ALA A C 1
ATOM 850 O O . ALA A 1 122 ? 1.232 -3.397 1.011 1.00 98.69 122 ALA A O 1
ATOM 851 N N . VAL A 1 123 ? 3.374 -2.945 1.520 1.00 98.50 123 VAL A N 1
ATOM 852 C CA . VAL A 1 123 ? 3.853 -2.940 0.133 1.00 98.50 123 VAL A CA 1
ATOM 853 C C . VAL A 1 123 ? 4.789 -4.117 -0.120 1.00 98.50 123 VAL A C 1
ATOM 855 O O . VAL A 1 123 ? 5.543 -4.528 0.759 1.00 98.50 123 VAL A O 1
ATOM 858 N N . PHE A 1 124 ? 4.701 -4.690 -1.319 1.00 98.56 124 PHE A N 1
ATOM 859 C CA . PHE A 1 124 ? 5.419 -5.897 -1.725 1.00 98.56 124 PHE A CA 1
ATOM 860 C C . PHE A 1 124 ? 6.171 -5.638 -3.028 1.00 98.56 124 PHE A C 1
ATOM 862 O O . PHE A 1 124 ? 5.568 -5.182 -4.003 1.00 98.56 124 PHE A O 1
ATOM 869 N N . GLY A 1 125 ? 7.464 -5.957 -3.080 1.00 97.06 125 GLY A N 1
ATOM 870 C CA . GLY A 1 125 ? 8.272 -5.767 -4.290 1.00 97.06 125 GLY A CA 1
ATOM 871 C C . GLY A 1 125 ? 8.296 -4.319 -4.750 1.00 97.06 125 GLY A C 1
ATOM 872 O O . GLY A 1 125 ? 8.097 -4.044 -5.933 1.00 97.06 125 GLY A O 1
ATOM 873 N N . ASN A 1 126 ? 8.465 -3.402 -3.798 1.00 96.56 126 ASN A N 1
ATOM 874 C CA . ASN A 1 126 ? 8.391 -1.971 -4.042 1.00 96.56 126 ASN A CA 1
ATOM 875 C C . ASN A 1 126 ? 9.472 -1.516 -5.050 1.00 96.56 126 ASN A C 1
ATOM 877 O O . ASN A 1 126 ? 10.642 -1.815 -4.818 1.00 96.56 126 ASN A O 1
ATOM 881 N N . PRO A 1 127 ? 9.144 -0.832 -6.169 1.00 94.38 127 PRO A N 1
ATOM 882 C CA . PRO A 1 127 ? 10.098 -0.461 -7.227 1.00 94.38 127 PRO A CA 1
ATOM 883 C C . PRO A 1 127 ? 11.100 0.653 -6.836 1.00 94.38 127 PRO A C 1
ATOM 885 O O . PRO A 1 127 ? 11.232 1.669 -7.524 1.00 94.38 127 PRO A O 1
ATOM 888 N N . THR A 1 128 ? 11.839 0.470 -5.743 1.00 91.44 128 THR A N 1
ATOM 889 C CA . THR A 1 128 ? 12.779 1.446 -5.169 1.00 91.44 128 THR A CA 1
ATOM 890 C C . THR A 1 128 ? 14.221 1.253 -5.650 1.00 91.44 128 THR A C 1
ATOM 892 O O . THR A 1 128 ? 15.047 2.166 -5.511 1.00 91.44 128 THR A O 1
ATOM 895 N N . SER A 1 129 ? 14.547 0.111 -6.272 1.00 91.94 129 SER A N 1
ATOM 896 C CA . SER A 1 129 ? 15.899 -0.154 -6.774 1.00 91.94 129 SER A CA 1
ATOM 897 C C . SER A 1 129 ? 16.286 0.806 -7.916 1.00 91.94 129 SER A C 1
ATOM 899 O O . SER A 1 129 ? 15.425 1.358 -8.613 1.00 91.94 129 SER A O 1
ATOM 901 N N . PRO A 1 130 ? 17.588 1.050 -8.164 1.00 89.69 130 PRO A N 1
ATOM 902 C CA . PRO A 1 130 ? 18.029 1.815 -9.334 1.00 89.69 130 PRO A CA 1
ATOM 903 C C . PRO A 1 130 ? 17.510 1.233 -10.658 1.00 89.69 130 PRO A C 1
ATOM 905 O O . PRO A 1 130 ? 17.108 1.984 -11.547 1.00 89.69 130 PRO A O 1
ATOM 908 N N . LEU A 1 131 ? 17.477 -0.099 -10.778 1.00 87.12 131 LEU A N 1
ATOM 909 C CA . LEU A 1 131 ? 16.955 -0.785 -11.958 1.00 87.12 131 LEU A CA 1
ATOM 910 C C . LEU A 1 131 ? 15.460 -0.504 -12.142 1.00 87.12 131 LEU A C 1
ATOM 912 O O . LEU A 1 131 ? 15.042 -0.102 -13.227 1.00 87.12 131 LEU A O 1
ATOM 916 N N . ALA A 1 132 ? 14.665 -0.655 -11.084 1.00 88.62 132 ALA A N 1
ATOM 917 C CA . ALA A 1 132 ? 13.227 -0.424 -11.135 1.00 88.62 132 ALA A CA 1
ATOM 918 C C . ALA A 1 132 ? 12.883 1.033 -11.462 1.00 88.62 132 ALA A C 1
ATOM 920 O O . ALA A 1 132 ? 11.989 1.288 -12.269 1.00 88.62 132 ALA A O 1
ATOM 921 N N . ARG A 1 133 ? 13.629 1.998 -10.914 1.00 89.00 133 ARG A N 1
ATOM 922 C CA . ARG A 1 133 ? 13.467 3.424 -11.240 1.00 89.00 133 ARG A CA 1
ATOM 923 C C . ARG A 1 133 ? 13.742 3.717 -12.715 1.00 89.00 133 ARG A C 1
ATOM 925 O O . ARG A 1 133 ? 12.964 4.417 -13.358 1.00 89.00 133 ARG A O 1
ATOM 932 N N . ASN A 1 134 ? 14.793 3.119 -13.278 1.00 88.12 134 ASN A N 1
ATOM 933 C CA . ASN A 1 134 ? 15.090 3.252 -14.706 1.00 88.12 134 ASN A CA 1
ATOM 934 C C . ASN A 1 134 ? 13.995 2.632 -15.588 1.00 88.12 134 ASN A C 1
ATOM 936 O O . ASN A 1 134 ? 13.611 3.230 -16.588 1.00 88.12 134 ASN A O 1
ATOM 940 N N . LEU A 1 135 ? 13.475 1.456 -15.218 1.00 85.88 135 LEU A N 1
ATOM 941 C CA . LEU A 1 135 ? 12.440 0.759 -15.992 1.00 85.88 135 LEU A CA 1
ATOM 942 C C . LEU A 1 135 ? 11.060 1.418 -15.883 1.00 85.88 135 LEU A C 1
ATOM 944 O O . LEU A 1 135 ? 10.318 1.463 -16.860 1.00 85.88 135 LEU A O 1
ATOM 948 N N . SER A 1 136 ? 10.707 1.923 -14.702 1.00 87.44 136 SER A N 1
ATOM 949 C CA . SER A 1 136 ? 9.423 2.588 -14.461 1.00 87.44 136 SER A CA 1
ATOM 950 C C . SER A 1 136 ? 9.372 4.013 -15.015 1.00 87.44 136 SER A C 1
ATOM 952 O O . SER A 1 136 ? 8.280 4.549 -15.218 1.00 87.44 136 SER A O 1
ATOM 954 N N . GLY A 1 137 ? 10.536 4.635 -15.242 1.00 85.81 137 GLY A N 1
ATOM 955 C CA . GLY A 1 137 ? 10.637 6.049 -15.601 1.00 85.81 137 GLY A CA 1
ATOM 956 C C . GLY A 1 137 ? 10.145 6.979 -14.487 1.00 85.81 137 GLY A C 1
ATOM 957 O O . GLY A 1 137 ? 9.757 8.113 -14.764 1.00 85.81 137 GLY A O 1
ATOM 958 N N . ALA A 1 138 ? 10.112 6.493 -13.244 1.00 82.25 138 ALA A N 1
ATOM 959 C CA . ALA A 1 138 ? 9.611 7.208 -12.082 1.00 82.25 138 ALA A CA 1
ATOM 960 C C . ALA A 1 138 ? 10.517 6.984 -10.868 1.00 82.25 138 ALA A C 1
ATOM 962 O O . ALA A 1 138 ? 11.203 5.970 -10.740 1.00 82.25 138 ALA A O 1
ATOM 963 N N . VAL A 1 139 ? 10.503 7.953 -9.956 1.00 84.62 139 VAL A N 1
ATOM 964 C CA . VAL A 1 139 ? 11.109 7.816 -8.634 1.00 84.62 139 VAL A CA 1
ATOM 965 C C . VAL A 1 139 ? 9.976 7.765 -7.626 1.00 84.62 139 VAL A C 1
ATOM 967 O O . VAL A 1 139 ? 9.265 8.751 -7.446 1.00 84.62 139 VAL A O 1
ATOM 970 N N . PHE A 1 140 ? 9.828 6.616 -6.980 1.00 86.06 140 PHE A N 1
ATOM 971 C CA . PHE A 1 140 ? 8.876 6.425 -5.897 1.00 86.06 140 PHE A CA 1
ATOM 972 C C . PHE A 1 140 ? 9.572 6.780 -4.579 1.00 86.06 140 PHE A C 1
ATOM 974 O O . PHE A 1 140 ? 10.594 6.166 -4.249 1.00 86.06 140 PHE A O 1
ATOM 981 N N . PRO A 1 141 ? 9.131 7.837 -3.875 1.00 80.19 141 PRO A N 1
ATOM 982 C CA . PRO A 1 141 ? 9.700 8.164 -2.582 1.00 80.19 141 PRO A CA 1
ATOM 983 C C . PRO A 1 141 ? 9.281 7.092 -1.567 1.00 80.19 141 PRO A C 1
ATOM 985 O O . PRO A 1 141 ? 8.120 6.687 -1.568 1.00 80.19 141 PRO A O 1
ATOM 988 N N . PRO A 1 142 ? 10.177 6.666 -0.661 1.00 81.88 142 PRO A N 1
ATOM 989 C CA . PRO A 1 142 ? 9.778 5.771 0.413 1.00 81.88 142 PRO A CA 1
ATOM 990 C C . PRO A 1 142 ? 8.704 6.435 1.280 1.00 81.88 142 PRO A C 1
ATOM 992 O O . PRO A 1 142 ? 8.729 7.650 1.511 1.00 81.88 142 PRO A O 1
ATOM 995 N N . ILE A 1 143 ? 7.787 5.629 1.811 1.00 93.38 143 ILE A N 1
ATOM 996 C CA . ILE A 1 143 ? 6.710 6.104 2.682 1.00 93.38 143 ILE A CA 1
ATOM 997 C C . ILE A 1 143 ? 7.296 6.642 3.997 1.00 93.38 143 ILE A C 1
ATOM 999 O O . ILE A 1 143 ? 7.674 5.892 4.899 1.00 93.38 143 ILE A O 1
ATOM 1003 N N . GLY A 1 144 ? 7.372 7.970 4.097 1.00 92.19 144 GLY A N 1
ATOM 1004 C CA . GLY A 1 144 ? 7.903 8.698 5.250 1.00 92.19 144 GLY A CA 1
ATOM 1005 C C . GLY A 1 144 ? 6.868 8.986 6.349 1.00 92.19 144 GLY A C 1
ATOM 1006 O O . GLY A 1 144 ? 5.731 8.503 6.305 1.00 92.19 144 GLY A O 1
ATOM 1007 N N . PRO A 1 145 ? 7.237 9.775 7.378 1.00 93.62 145 PRO A N 1
ATOM 1008 C CA . PRO A 1 145 ? 6.282 10.276 8.363 1.00 93.62 145 PRO A CA 1
ATOM 1009 C C . PRO A 1 145 ? 5.082 10.983 7.695 1.00 93.62 145 PRO A C 1
ATOM 1011 O O . PRO A 1 145 ? 5.275 11.680 6.701 1.00 93.62 145 PRO A O 1
ATOM 1014 N N . PRO A 1 146 ? 3.854 10.834 8.230 1.00 94.94 146 PRO A N 1
ATOM 1015 C CA . PRO A 1 146 ? 3.523 10.152 9.484 1.00 94.94 146 PRO A CA 1
ATOM 1016 C C . PRO A 1 146 ? 3.302 8.634 9.346 1.00 94.94 146 PRO A C 1
ATOM 1018 O O . PRO A 1 146 ? 3.030 7.964 10.341 1.00 94.94 146 PRO A O 1
ATOM 1021 N N . TYR A 1 147 ? 3.415 8.074 8.140 1.00 97.38 147 TYR A N 1
ATOM 1022 C CA . TYR A 1 147 ? 3.066 6.679 7.869 1.00 97.38 147 TYR A CA 1
ATOM 1023 C C . TYR A 1 147 ? 4.223 5.697 8.050 1.00 97.38 147 TYR A C 1
ATOM 1025 O O . TYR A 1 147 ? 3.959 4.520 8.243 1.00 97.38 147 TYR A O 1
ATOM 1033 N N . ALA A 1 148 ? 5.479 6.156 8.079 1.00 95.44 148 ALA A N 1
ATOM 1034 C CA . ALA A 1 148 ? 6.663 5.295 8.199 1.00 95.44 148 ALA A CA 1
ATOM 1035 C C . ALA A 1 148 ? 6.548 4.233 9.309 1.00 95.44 148 ALA A C 1
ATOM 1037 O O . ALA A 1 148 ? 6.791 3.053 9.075 1.00 95.44 148 ALA A O 1
ATOM 1038 N N . ALA A 1 149 ? 6.105 4.623 10.510 1.00 95.12 149 ALA A N 1
ATOM 1039 C CA . ALA A 1 149 ? 5.946 3.686 11.623 1.00 95.12 149 ALA A CA 1
ATOM 1040 C C . ALA A 1 149 ? 4.852 2.636 11.370 1.00 95.12 149 ALA A C 1
ATOM 1042 O O . ALA A 1 149 ? 4.902 1.560 11.959 1.00 95.12 149 ALA A O 1
ATOM 1043 N N . LYS A 1 150 ? 3.882 2.941 10.500 1.00 96.38 150 LYS A N 1
ATOM 1044 C CA . LYS A 1 150 ? 2.716 2.133 10.117 1.00 96.38 150 LYS A CA 1
ATOM 1045 C C . LYS A 1 150 ? 2.968 1.226 8.904 1.00 96.38 150 LYS A C 1
ATOM 1047 O O . LYS A 1 150 ? 2.096 0.425 8.582 1.00 96.38 150 LYS A O 1
ATOM 1052 N N . THR A 1 151 ? 4.138 1.314 8.275 1.00 98.31 151 THR A N 1
ATOM 1053 C CA . THR A 1 151 ? 4.438 0.634 7.009 1.00 98.31 151 THR A CA 1
ATOM 1054 C C . THR A 1 151 ? 5.291 -0.616 7.206 1.00 98.31 151 THR A C 1
ATOM 1056 O O . THR A 1 151 ? 6.261 -0.605 7.963 1.00 98.31 151 THR A O 1
ATOM 1059 N N . THR A 1 152 ? 4.957 -1.680 6.479 1.00 98.19 152 THR A N 1
ATOM 1060 C CA . THR A 1 152 ? 5.866 -2.785 6.167 1.00 98.19 152 THR A CA 1
ATOM 1061 C C . THR A 1 152 ? 6.146 -2.770 4.665 1.00 98.19 152 THR A C 1
ATOM 1063 O O . THR A 1 152 ? 5.221 -2.823 3.855 1.00 98.19 152 THR A O 1
ATOM 1066 N N . ASP A 1 153 ? 7.423 -2.623 4.309 1.00 97.19 153 ASP A N 1
ATOM 1067 C CA . ASP A 1 153 ? 7.915 -2.734 2.935 1.00 97.19 153 ASP A CA 1
ATOM 1068 C C . ASP A 1 153 ? 8.644 -4.068 2.804 1.00 97.19 153 ASP A C 1
ATOM 1070 O O . ASP A 1 153 ? 9.674 -4.302 3.444 1.00 97.19 153 ASP A O 1
ATOM 1074 N N . VAL A 1 154 ? 8.027 -4.988 2.071 1.00 97.44 154 VAL A N 1
ATOM 1075 C CA . VAL A 1 154 ? 8.436 -6.381 1.998 1.00 97.44 154 VAL A CA 1
ATOM 1076 C C . VAL A 1 154 ? 9.113 -6.632 0.662 1.00 97.44 154 VAL A C 1
ATOM 1078 O O . VAL A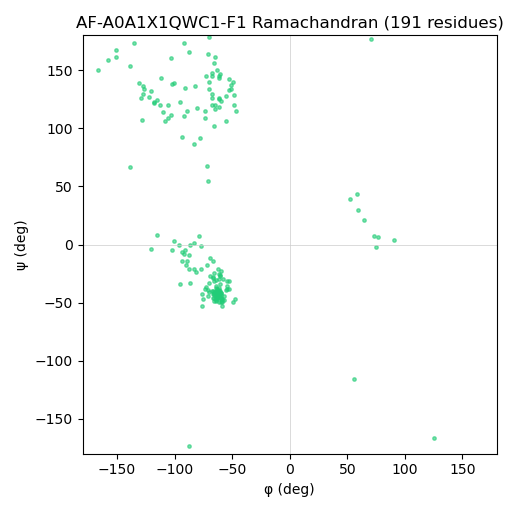 1 154 ? 8.500 -6.507 -0.399 1.00 97.44 154 VAL A O 1
ATOM 1081 N N . CYS A 1 155 ? 10.374 -7.048 0.728 1.00 97.31 155 CYS A N 1
ATOM 1082 C CA . CYS A 1 155 ? 11.185 -7.395 -0.429 1.00 97.31 155 CYS A CA 1
ATOM 1083 C C . CYS A 1 155 ? 11.585 -8.870 -0.353 1.00 97.31 155 CYS A C 1
ATOM 1085 O O . CYS A 1 155 ? 12.178 -9.302 0.638 1.00 97.31 155 CYS A O 1
ATOM 1087 N N . ALA A 1 156 ? 11.237 -9.650 -1.376 1.00 97.00 156 ALA A N 1
ATOM 1088 C CA . ALA A 1 156 ? 11.698 -11.027 -1.487 1.00 97.00 156 ALA A CA 1
ATOM 1089 C C . ALA A 1 156 ? 13.212 -11.058 -1.738 1.00 97.00 156 ALA A C 1
ATOM 1091 O O . ALA A 1 156 ? 13.755 -10.192 -2.426 1.00 97.00 156 ALA A O 1
ATOM 1092 N N . ASP A 1 157 ? 13.896 -12.063 -1.189 1.00 94.81 157 ASP A N 1
ATOM 1093 C CA . ASP A 1 157 ? 15.350 -12.153 -1.306 1.00 94.81 157 ASP A CA 1
ATOM 1094 C C . ASP A 1 157 ? 15.791 -12.239 -2.777 1.00 94.81 157 ASP A C 1
ATOM 1096 O O . ASP A 1 157 ? 15.348 -13.100 -3.546 1.00 94.81 157 ASP A O 1
ATOM 1100 N N . GLY A 1 158 ? 16.651 -11.301 -3.170 1.00 94.00 158 GLY A N 1
ATOM 1101 C CA . GLY A 1 158 ? 17.142 -11.151 -4.533 1.00 94.00 158 GLY A CA 1
ATOM 1102 C C . GLY A 1 158 ? 16.173 -10.503 -5.530 1.00 94.00 158 GLY A C 1
ATOM 1103 O O . GLY A 1 158 ? 16.508 -10.483 -6.716 1.00 94.00 158 GLY A O 1
ATOM 1104 N N . ASP A 1 159 ? 15.011 -9.989 -5.108 1.00 96.81 159 ASP A N 1
ATOM 1105 C CA . ASP A 1 159 ? 14.063 -9.313 -6.003 1.00 96.81 159 ASP A CA 1
ATOM 1106 C C . ASP A 1 159 ? 14.668 -8.014 -6.583 1.00 96.81 159 ASP A C 1
ATOM 1108 O O . ASP A 1 159 ? 14.932 -7.072 -5.826 1.00 96.81 159 ASP A O 1
ATOM 1112 N N . PRO A 1 160 ? 14.855 -7.916 -7.914 1.00 93.69 160 PRO A N 1
ATOM 1113 C CA . PRO A 1 160 ? 15.445 -6.742 -8.557 1.00 93.69 160 PRO A CA 1
ATOM 1114 C C . PRO A 1 160 ? 14.585 -5.475 -8.475 1.00 93.69 160 PRO A C 1
ATOM 1116 O O . PRO A 1 160 ? 15.077 -4.390 -8.788 1.00 93.69 160 PRO A O 1
ATOM 1119 N N . ALA A 1 161 ? 13.304 -5.569 -8.111 1.00 92.75 161 ALA A N 1
ATOM 1120 C CA . ALA A 1 161 ? 12.443 -4.398 -7.976 1.00 92.75 161 ALA A CA 1
ATOM 1121 C C . ALA A 1 161 ? 12.823 -3.538 -6.759 1.00 92.75 161 ALA A C 1
ATOM 1123 O O . ALA A 1 161 ? 12.870 -2.312 -6.857 1.00 92.75 161 ALA A O 1
ATOM 1124 N N . CYS A 1 162 ? 13.142 -4.190 -5.641 1.00 93.25 162 CYS A N 1
ATOM 1125 C CA . CYS A 1 162 ? 13.339 -3.567 -4.327 1.00 93.25 162 CYS A CA 1
ATOM 1126 C C . CYS A 1 162 ? 14.740 -3.787 -3.738 1.00 93.25 162 CYS A C 1
ATOM 1128 O O . CYS A 1 162 ? 15.052 -3.246 -2.680 1.00 93.25 162 CYS A O 1
ATOM 1130 N N . SER A 1 163 ? 15.597 -4.564 -4.404 1.00 93.06 163 SER A N 1
ATOM 1131 C CA . SER A 1 163 ? 16.973 -4.827 -3.975 1.00 93.06 163 SER A CA 1
ATOM 1132 C C . SER A 1 163 ? 17.959 -4.715 -5.139 1.00 93.06 163 SER A C 1
ATOM 1134 O O . SER A 1 163 ? 17.561 -4.597 -6.298 1.00 93.06 163 SER A O 1
ATOM 1136 N N . ASP A 1 164 ? 19.255 -4.800 -4.830 1.00 89.62 164 ASP A N 1
ATOM 1137 C CA . ASP A 1 164 ? 20.330 -4.916 -5.827 1.00 89.62 164 ASP A CA 1
ATOM 1138 C C . ASP A 1 164 ? 20.478 -6.354 -6.380 1.00 89.62 164 ASP A C 1
ATOM 1140 O O . ASP A 1 164 ? 21.429 -6.665 -7.101 1.00 89.62 164 ASP A O 1
ATOM 1144 N N . GLY A 1 165 ? 19.5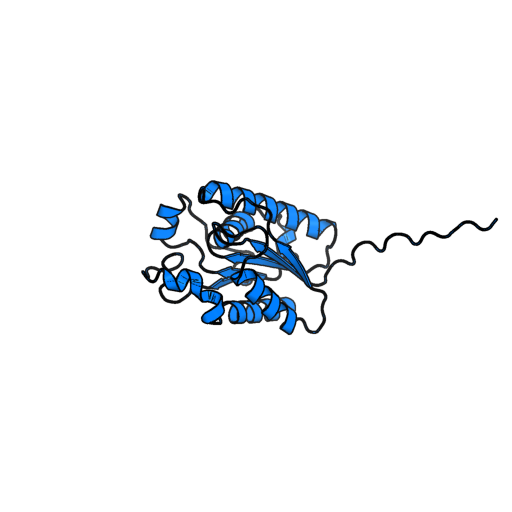56 -7.257 -6.027 1.00 87.69 165 GLY A N 1
ATOM 1145 C CA . GLY A 1 165 ? 19.508 -8.626 -6.526 1.00 87.69 165 GLY A CA 1
ATOM 1146 C C . GLY A 1 165 ? 19.088 -8.727 -7.995 1.00 87.69 165 GLY A C 1
ATOM 1147 O O . GLY A 1 165 ? 18.540 -7.801 -8.583 1.00 87.69 165 GLY A O 1
ATOM 1148 N N . GLY A 1 166 ? 19.346 -9.887 -8.606 1.00 88.31 166 GLY A N 1
ATOM 1149 C CA . GLY A 1 166 ? 19.007 -10.176 -10.008 1.00 88.31 166 GLY A CA 1
ATOM 1150 C C . GLY A 1 166 ? 17.978 -11.294 -10.194 1.00 88.31 166 GLY A C 1
ATOM 1151 O O . GLY A 1 166 ? 17.771 -11.756 -11.316 1.00 88.31 166 GLY A O 1
ATOM 1152 N N . ASN A 1 167 ? 17.359 -11.781 -9.116 1.00 91.88 167 ASN A N 1
ATOM 1153 C CA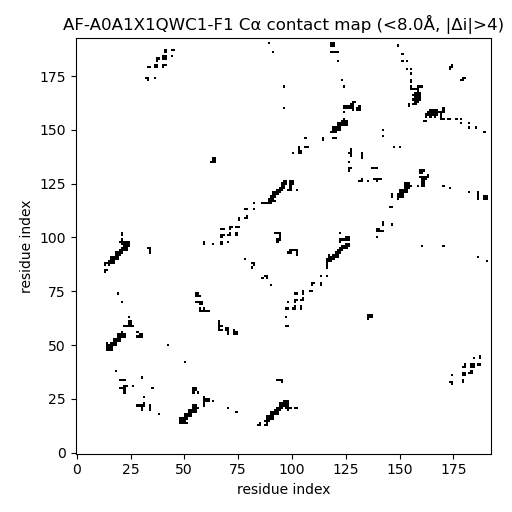 . ASN A 1 167 ? 16.437 -12.909 -9.168 1.00 91.88 167 ASN A CA 1
ATOM 1154 C C . ASN A 1 167 ? 15.033 -12.444 -9.568 1.00 91.88 167 ASN A C 1
ATOM 1156 O O . ASN A 1 167 ? 14.166 -12.212 -8.730 1.00 91.88 167 ASN A O 1
ATOM 1160 N N . VAL A 1 168 ? 14.781 -12.355 -10.872 1.00 88.75 168 VAL A N 1
ATOM 1161 C CA . VAL A 1 168 ? 13.467 -11.958 -11.411 1.00 88.75 168 VAL A CA 1
ATOM 1162 C C . VAL A 1 168 ? 12.339 -12.882 -10.926 1.00 88.75 168 VAL A C 1
ATOM 1164 O O . VAL A 1 168 ? 11.212 -12.429 -10.740 1.00 88.75 168 VAL A O 1
ATOM 1167 N N . MET A 1 169 ? 12.630 -14.160 -10.654 1.00 91.81 169 MET A N 1
ATOM 1168 C CA . MET A 1 169 ? 11.629 -15.093 -10.122 1.00 91.81 169 MET A CA 1
ATOM 1169 C C . MET A 1 169 ? 11.222 -14.756 -8.683 1.00 91.81 169 MET A C 1
ATOM 1171 O O . MET A 1 169 ? 10.086 -15.040 -8.302 1.00 91.81 169 MET A O 1
ATOM 1175 N N . ALA A 1 170 ? 12.100 -14.118 -7.898 1.00 94.12 170 ALA A N 1
ATOM 1176 C CA . ALA A 1 170 ? 11.762 -13.648 -6.554 1.00 94.12 170 ALA A CA 1
ATOM 1177 C C . ALA A 1 170 ? 10.672 -12.567 -6.582 1.00 94.12 170 ALA A C 1
ATOM 1179 O O . ALA A 1 170 ? 9.821 -12.540 -5.698 1.00 94.12 170 ALA A O 1
ATOM 1180 N N . HIS A 1 171 ? 10.605 -11.754 -7.644 1.00 94.94 171 HIS A N 1
ATOM 1181 C CA . HIS A 1 171 ? 9.549 -10.748 -7.782 1.00 94.94 171 HIS A CA 1
ATOM 1182 C C . HIS A 1 171 ? 8.140 -11.364 -7.816 1.00 94.94 171 HIS A C 1
ATOM 1184 O O . HIS A 1 171 ? 7.167 -10.731 -7.422 1.00 94.94 171 HIS A O 1
ATOM 1190 N N . GLY A 1 172 ? 8.012 -12.624 -8.246 1.00 92.50 172 GLY A N 1
ATOM 1191 C CA . GLY A 1 172 ? 6.745 -13.356 -8.271 1.00 92.50 172 GLY A CA 1
ATOM 1192 C C . GLY A 1 172 ? 6.486 -14.261 -7.061 1.00 92.50 172 GLY A C 1
ATOM 1193 O O . GLY A 1 172 ? 5.447 -14.920 -7.041 1.00 92.50 172 GLY A O 1
ATOM 1194 N N . SER A 1 173 ? 7.397 -14.343 -6.082 1.00 95.44 173 SER A N 1
ATOM 1195 C CA . SER A 1 173 ? 7.399 -15.417 -5.071 1.00 95.44 173 SER A CA 1
ATOM 1196 C C . SER A 1 173 ? 6.814 -15.040 -3.705 1.00 95.44 173 SER A C 1
ATOM 1198 O O . SER A 1 173 ? 6.799 -15.872 -2.799 1.00 95.44 173 SER A O 1
ATOM 1200 N N . TYR A 1 174 ? 6.292 -13.820 -3.538 1.00 97.44 174 TYR A N 1
ATOM 1201 C CA . TYR A 1 174 ? 5.804 -13.287 -2.254 1.00 97.44 174 TYR A CA 1
ATOM 1202 C C . TYR A 1 174 ? 4.786 -14.176 -1.525 1.00 97.44 174 TYR A C 1
ATOM 1204 O O . TYR A 1 174 ? 4.745 -14.197 -0.295 1.00 97.44 174 TYR A O 1
ATOM 1212 N N . VAL A 1 175 ? 3.969 -14.929 -2.264 1.00 96.56 175 VAL A N 1
ATOM 1213 C CA . VAL A 1 175 ? 3.009 -15.869 -1.670 1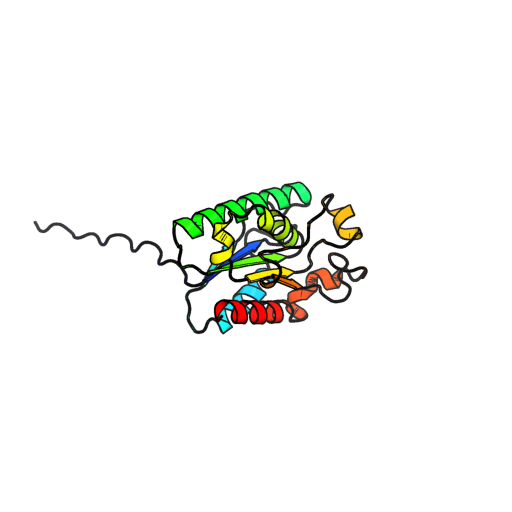.00 96.56 175 VAL A CA 1
ATOM 1214 C C . VAL A 1 175 ? 3.727 -17.128 -1.181 1.00 96.56 175 VAL A C 1
ATOM 1216 O O . VAL A 1 175 ? 3.605 -17.499 -0.018 1.00 96.56 175 VAL A O 1
ATOM 1219 N N . GLN A 1 176 ? 4.513 -17.766 -2.050 1.00 95.81 176 GLN A N 1
ATOM 1220 C CA . GLN A 1 176 ? 5.212 -19.022 -1.764 1.00 95.81 176 GLN A CA 1
ATOM 1221 C C . GLN A 1 176 ? 6.285 -18.857 -0.683 1.00 95.81 176 GLN A C 1
ATOM 1223 O O . GLN A 1 176 ? 6.525 -19.780 0.088 1.00 95.81 176 GLN A O 1
ATOM 1228 N N . ALA A 1 177 ? 6.900 -17.678 -0.604 1.00 95.62 177 ALA A N 1
ATOM 1229 C CA . ALA A 1 177 ? 7.876 -17.325 0.419 1.00 95.62 177 ALA A CA 1
ATOM 1230 C C . ALA A 1 177 ? 7.238 -16.980 1.782 1.00 95.62 177 ALA A C 1
ATOM 1232 O O . ALA A 1 177 ? 7.957 -16.664 2.724 1.00 95.62 177 ALA A O 1
ATOM 1233 N N . GLY A 1 178 ? 5.903 -17.000 1.904 1.00 97.50 178 GLY A N 1
ATOM 1234 C CA . GLY A 1 178 ? 5.194 -16.671 3.148 1.00 97.50 178 GLY A CA 1
ATOM 1235 C C . GLY A 1 178 ? 5.179 -15.177 3.496 1.00 97.50 178 GLY A C 1
ATOM 1236 O O . GLY A 1 178 ? 4.692 -14.789 4.557 1.00 97.50 178 GLY A O 1
ATOM 1237 N N . LEU A 1 179 ? 5.662 -14.320 2.596 1.00 98.25 179 LEU A N 1
ATOM 1238 C CA . LEU A 1 179 ? 5.811 -12.884 2.823 1.00 98.25 179 LEU A CA 1
ATOM 1239 C C . LEU A 1 179 ? 4.459 -12.159 2.898 1.00 98.25 179 LEU A C 1
ATOM 1241 O O . LEU A 1 179 ? 4.299 -11.235 3.695 1.00 98.25 179 LEU A O 1
ATOM 1245 N N . ALA A 1 180 ? 3.456 -12.622 2.145 1.00 98.25 180 ALA A N 1
ATOM 1246 C CA . ALA A 1 180 ? 2.076 -12.141 2.273 1.00 98.25 180 ALA A CA 1
ATOM 1247 C C . ALA A 1 180 ? 1.508 -12.378 3.688 1.00 98.25 180 ALA A C 1
ATOM 1249 O O . ALA A 1 180 ? 0.881 -11.489 4.265 1.00 98.25 180 ALA A O 1
ATOM 1250 N N . ALA A 1 181 ? 1.781 -13.546 4.279 1.00 98.19 181 ALA A N 1
ATOM 1251 C CA . ALA A 1 181 ? 1.338 -13.878 5.632 1.00 98.19 181 ALA A CA 1
ATOM 1252 C C . ALA A 1 181 ? 2.102 -13.083 6.704 1.00 98.19 181 ALA A C 1
ATOM 1254 O O . ALA A 1 181 ? 1.500 -12.600 7.664 1.00 98.19 181 ALA A O 1
ATOM 1255 N N . GLN A 1 182 ? 3.410 -12.882 6.515 1.00 98.38 182 GLN A N 1
ATOM 1256 C CA . GLN A 1 182 ? 4.222 -12.028 7.385 1.00 98.38 182 GLN A CA 1
ATOM 1257 C C . GLN A 1 182 ? 3.686 -10.589 7.426 1.00 98.38 182 GLN A C 1
ATOM 1259 O O . GLN A 1 182 ? 3.518 -10.020 8.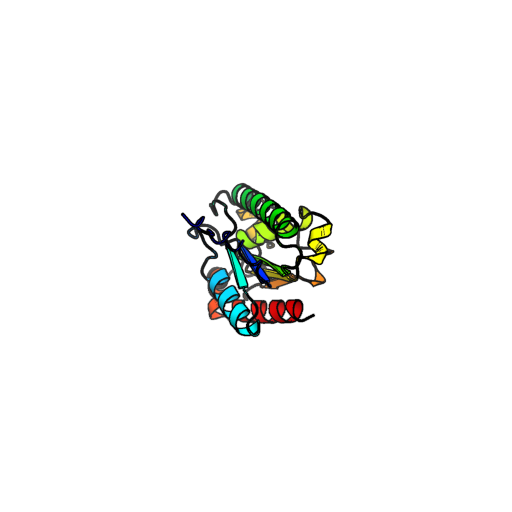507 1.00 98.38 182 GLN A O 1
ATOM 1264 N N . ALA A 1 183 ? 3.383 -10.006 6.265 1.00 98.56 183 ALA A N 1
ATOM 1265 C CA . ALA A 1 183 ? 2.797 -8.673 6.186 1.00 98.56 183 ALA A CA 1
ATOM 1266 C C . ALA A 1 183 ? 1.408 -8.619 6.842 1.00 98.56 183 ALA A C 1
ATOM 1268 O O . ALA A 1 183 ? 1.104 -7.671 7.564 1.00 98.56 183 ALA A O 1
ATOM 1269 N N . ALA A 1 184 ? 0.576 -9.649 6.648 1.00 98.69 184 ALA A N 1
ATOM 1270 C CA . ALA A 1 184 ? -0.729 -9.745 7.297 1.00 98.69 184 ALA A CA 1
ATOM 1271 C C . ALA A 1 184 ? -0.616 -9.753 8.829 1.00 98.69 184 ALA A C 1
ATOM 1273 O O . ALA A 1 184 ? -1.369 -9.045 9.491 1.00 98.69 184 ALA A O 1
ATOM 1274 N N . ALA A 1 185 ? 0.357 -10.477 9.392 1.00 98.44 185 ALA A N 1
ATOM 1275 C CA . ALA A 1 185 ? 0.607 -10.486 10.835 1.00 98.44 185 ALA A CA 1
ATOM 1276 C C . ALA A 1 185 ? 1.036 -9.109 11.366 1.00 98.44 185 ALA A C 1
ATOM 1278 O O . ALA A 1 185 ? 0.550 -8.657 12.405 1.00 98.44 185 ALA A O 1
ATOM 1279 N N . PHE A 1 186 ? 1.898 -8.402 10.628 1.00 98.50 186 PHE A N 1
ATOM 1280 C CA . PHE A 1 186 ? 2.251 -7.019 10.949 1.00 98.50 186 PHE A CA 1
ATOM 1281 C C . PHE A 1 186 ? 1.014 -6.112 10.956 1.00 98.50 186 PHE A C 1
ATOM 1283 O O . PHE A 1 186 ? 0.806 -5.362 11.907 1.00 98.50 186 PHE A O 1
ATOM 1290 N N . VAL A 1 187 ? 0.170 -6.195 9.925 1.00 98.56 187 VAL A N 1
ATOM 1291 C CA . VAL A 1 187 ? -1.038 -5.367 9.805 1.00 98.56 187 VAL A CA 1
ATOM 1292 C C . VAL A 1 187 ? -2.057 -5.690 10.898 1.00 98.56 187 VAL A C 1
ATOM 1294 O O . VAL A 1 187 ? -2.587 -4.765 11.514 1.00 98.56 187 VAL A O 1
ATOM 1297 N N . ALA A 1 188 ? -2.284 -6.969 11.203 1.00 98.12 188 ALA A N 1
ATOM 1298 C CA . ALA A 1 188 ? -3.175 -7.394 12.281 1.00 98.12 188 ALA A CA 1
ATOM 1299 C C . ALA A 1 188 ? -2.751 -6.791 13.631 1.00 98.12 188 ALA A C 1
ATOM 1301 O O . ALA A 1 188 ? -3.582 -6.225 14.342 1.00 98.12 188 ALA A O 1
ATOM 1302 N N . ALA A 1 189 ? -1.449 -6.797 13.941 1.00 97.00 189 ALA A N 1
ATOM 1303 C CA . ALA A 1 189 ? -0.923 -6.189 15.164 1.00 97.00 189 ALA A CA 1
ATOM 1304 C C . ALA A 1 189 ? -1.184 -4.672 15.249 1.00 97.00 189 ALA A C 1
ATOM 1306 O O . ALA A 1 189 ? -1.335 -4.130 16.341 1.00 97.00 189 ALA A O 1
ATOM 1307 N N . ARG A 1 190 ? -1.268 -3.969 14.112 1.00 96.75 190 ARG A N 1
ATOM 1308 C CA . ARG A 1 190 ? -1.571 -2.526 14.062 1.00 96.75 190 ARG A CA 1
ATOM 1309 C C . ARG A 1 190 ? -3.050 -2.199 14.128 1.00 96.75 190 ARG A C 1
ATOM 1311 O O . ARG A 1 190 ? -3.392 -1.069 14.457 1.00 96.75 190 ARG A O 1
ATOM 1318 N N . LEU A 1 191 ? -3.913 -3.151 13.795 1.00 95.19 191 LEU A N 1
ATOM 1319 C CA . LEU A 1 191 ? -5.362 -3.014 13.929 1.00 95.19 191 LEU A CA 1
ATOM 1320 C C . LEU A 1 191 ? -5.837 -3.289 15.363 1.00 95.19 191 LEU A C 1
ATOM 1322 O O . LEU A 1 191 ? -6.885 -2.788 15.753 1.00 95.19 191 LEU A O 1
ATOM 1326 N N . GLN A 1 192 ? -5.061 -4.054 16.137 1.00 83.81 192 GLN A N 1
ATOM 1327 C CA . GLN A 1 192 ? -5.336 -4.381 17.542 1.00 83.81 192 GLN A CA 1
ATOM 1328 C C . GLN A 1 192 ? -4.757 -3.366 18.546 1.00 83.81 192 GLN A C 1
ATOM 1330 O O . GLN A 1 192 ? -5.123 -3.407 19.720 1.00 83.81 192 GLN A O 1
ATOM 1335 N N . GLY A 1 193 ? -3.852 -2.490 18.094 1.00 62.31 193 GLY A N 1
ATOM 1336 C CA . GLY A 1 193 ? -3.314 -1.356 18.856 1.00 62.31 193 GLY A CA 1
ATOM 1337 C C . GLY A 1 193 ? -4.041 -0.051 18.556 1.00 62.31 193 GLY A C 1
ATOM 1338 O O . GLY A 1 193 ? -4.105 0.766 19.496 1.00 62.31 193 GLY A O 1
#

Secondary structure (DSSP, 8-state):
-PPP-PPPP---PPPSEEEEEE--TTPPSSSHHHHHHHHHHHHTTSTT--EEEEE--S---S-HHHHHHHHHHHHHHHHHHHHHH-TTPEEEEEEETHHHHHHHHHGGGS-TTHHHHEEEEEEES-S-SHHHHHHHTS------TTTGGGEEEE--TT-TTTSS---TTGGG-TTTTTHHHHHHHHHHHHH--

Sequence (193 aa):
MLPANTPAALGDPCPAVEVAFARGTGQPPGVGNVGQAFIDSLGSQLGGQSLAVYPVNYPATQAFSASAQDGANDLVAHVRDMIGRCPDTRLVLGGFSQGAGVVDLAAPALPPQAVNHVAAIAVFGNPTSPLARNLSGAVFPPIGPPYAAKTTDVCADGDPACSDGGNVMAHGSYVQAGLAAQAAAFVAARLQG

Foldseek 3Di:
DDDDPDPDPPDDPQFLEEEEAEEAAPDDFDRDDLRVLLQVLLVVLQPPTGYHYHDQDFDSYLLLQVRLCSSLVSVQVVLVVCCVPPVNYAYEYEYAQSRLLSCLSNLVVHDPSSLVRHLAYEYELAQQAPVSCVSNVHHRDPRDPPHVVRYDYYYFPQRRRHDVHDPVVSSVCCNVVCVSNVSSVSSSVSSVD

Radius of gyration: 17.48 Å; Cα contacts (8 Å, |Δi|>4): 386; chains: 1; bounding box: 76×34×38 Å

Mean predicted aligned error: 5.14 Å

InterPro domains:
  IPR000675 Cutinase/acet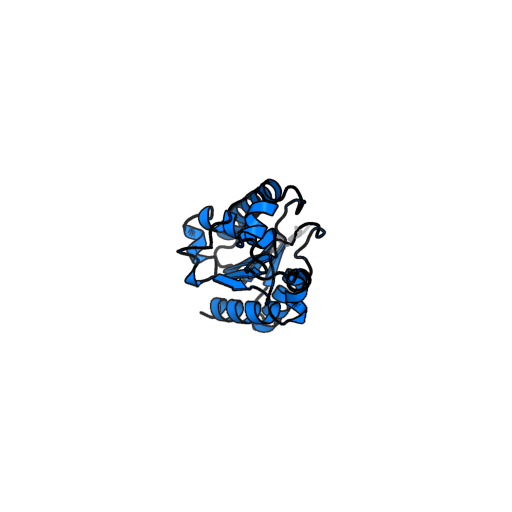ylxylan esterase [PF01083] (13-191)
  IPR000675 Cutinase/acetylxylan esterase [SM01110] (12-191)
  IPR029058 Alpha/Beta hydrolase fold [G3DSA:3.40.50.1820] (2-192)
  IPR029058 Alpha/Beta hydrolase fold [SSF53474] (13-191)

Organism: Mycobacterium bohemicum (NCBI:txid56425)

Solvent-accessible surface area (backbone atoms only — not comparable to full-atom values): 10056 Å² total; per-residue (Å²): 137,82,84,83,82,74,78,74,78,78,68,79,76,68,37,53,29,35,39,42,23,23,28,34,62,74,47,67,94,47,33,44,73,57,43,46,49,20,49,57,47,28,59,76,62,48,81,81,58,48,74,44,75,41,48,42,70,48,74,31,42,87,58,36,45,64,26,25,50,47,25,12,53,38,46,37,50,50,53,56,48,43,52,71,78,28,66,78,29,36,31,30,44,31,14,28,34,51,10,14,38,11,47,33,58,17,62,82,66,44,60,80,72,46,68,80,31,48,42,26,35,43,28,31,32,34,40,65,16,73,62,26,23,64,73,38,73,41,86,53,57,77,66,49,84,91,47,37,89,38,48,47,82,44,62,47,82,38,10,31,31,48,35,96,32,83,36,66,67,28,65,74,33,44,58,86,71,44,46,26,46,54,49,18,53,57,42,46,58,43,71,77,103

Nearest PDB structures (foldseek):
  4pse-assembly2_B  TM=8.713E-01  e=4.096E-13  Trichoderma reesei QM6a
  7cw1-assembly2_B  TM=8.398E-01  e=1.011E-11  Moesziomyces antarcticus
  8jct-assembly1_A  TM=8.158E-01  e=4.064E-11  Aspergillus fumigatiaffinis
  1cuw-assembly2_B  TM=8.275E-01  e=1.538E-10  Fusarium vanettenii
  7cy3-assembly2_B  TM=8.243E-01  e=3.810E-10  Paraphoma sp. B47-9

pLDDT: mean 92.78, std 12.17, range [43.03, 98.94]